Protein AF-A0A0S2FEM7-F1 (afdb_monomer_lite)

Secondary structure (DSSP, 8-state):
--------------------PPPPPPPP-SS-SS--EEEEETTEEEEESSHHHHHHHHHHHHHHHHHHHHHHSSPPPPEEEEEESSSPPPPHHHHHHHHHHT-S-EEEEE-HHHHHHHHHHHHHHHHHHH-TT--HHHHHHHHHHHHHHHH--HHHHHHHHHHHHHHHHH-GGGTT---SSSSSSSS-HHHHHHHHHTTS-HHHHHHHHHHHHHHHHT--TTSPPPPHHHHTTPPPHHHH-TTS-HHHH-TT-TT----S-GGG-HHHHHHHHHHHHHHHHHHHHHHHS-TTHHHHHHHHHHTT--HHHHHHHHGGGGT--SSHHHHHHHHHHHHHHHTSTT------

Foldseek 3Di:
DDDDDDDDDDDPDPPPPPDDDDFDDDDDDDPAPDDDDWDTDPQEIEGARDVVVNVLLVVLSVLLQVLCCFFQVDGFARAYEHEHLDLDDDDPSRVVRRVVVRHLAYHYHHHLVSLLVLQLVVQLVVCCVVPVPDDPVVSSVVSNVVSVVVSPCSQVSSLLVLLLRLCSVQVSVCRSPDDLPALRHPDQPLLSLLSSLSSGDPVVLVVLQVLLLCLLVCVLVLQHQDQPVDLSNDDQLLCPPPQDDVLSVDSSRPSDDDPDDCVVRSSSSNNSSSSSNSSLVSVLLVVQWDTNPSNQQSNCVSVVDDPLVSLLPPQVVGRAHSGSVRNSVSSVVVSVVCNPPPNPDDDD

Organism: Lysobacter antibioticus (NCBI:txid84531)

Sequence (348 aa):
MFRRLFLASLLLTASHSAASAAIPACPALSDVSTPPHCLATEHGWFYAGSESEAAAYAEYARIVSIEFARTFARPAPFGAVVAIDSNQLLPESTKAALKQQGAHWLLAWLDTEYMRKEVEKQVRKQFKQQNPGMAPAKLNALARDFAQRSADRSDLLRHEIGHSVLKAAYWPQEAFVTDDAHYGSSAPDWLDEAAAIAMEGPKDTESRRILFVQMAAGDLYHAPLKPLDQFLGMQHPRKSDAGLPAAMRSSKNNITVGIGNLDDNAALVRMIGYYAQVRGWVDFLSDSAKPGVLGSIAESLAGGNDFEQWLSQHAAEYGLATSLPALQSQWAAWVRKGQAPGKSAPES

Radius of gyration: 24.11 Å; chains: 1; bounding box: 46×67×97 Å

pLDDT: mean 84.06, std 16.54, range [33.03, 98.5]

Structure (mmCIF, N/CA/C/O backbone):
data_AF-A0A0S2FEM7-F1
#
_entry.id   AF-A0A0S2FEM7-F1
#
loop_
_atom_site.group_PDB
_atom_site.id
_atom_site.type_symbol
_atom_site.label_atom_id
_atom_site.label_alt_id
_atom_site.label_comp_id
_atom_site.label_asym_id
_atom_site.label_entity_id
_atom_site.label_seq_id
_atom_site.pdbx_PDB_ins_code
_atom_site.Cartn_x
_atom_site.Cartn_y
_atom_site.Cartn_z
_atom_site.occupancy
_atom_site.B_iso_or_equiv
_atom_site.auth_seq_id
_atom_site.auth_comp_id
_atom_site.auth_asym_id
_atom_site.auth_atom_id
_atom_site.pdbx_PDB_model_num
ATOM 1 N N . MET A 1 1 ? 1.266 -41.447 66.813 1.00 41.41 1 MET A N 1
ATOM 2 C CA . MET A 1 1 ? 1.986 -41.827 65.576 1.00 41.41 1 MET A CA 1
ATOM 3 C C . MET A 1 1 ? 1.095 -41.519 64.375 1.00 41.41 1 MET A C 1
ATOM 5 O O . MET A 1 1 ? 0.241 -42.327 64.049 1.00 41.41 1 MET A O 1
ATOM 9 N N . PHE A 1 2 ? 1.237 -40.341 63.759 1.00 36.44 2 PHE A N 1
ATOM 10 C CA . PHE A 1 2 ? 0.511 -39.969 62.534 1.00 36.44 2 PHE A CA 1
ATOM 11 C C . PHE A 1 2 ? 1.471 -40.053 61.342 1.00 36.44 2 PHE A C 1
ATOM 13 O O . PHE A 1 2 ? 2.482 -39.353 61.303 1.00 36.44 2 PHE A O 1
ATOM 20 N N . ARG A 1 3 ? 1.175 -40.950 60.398 1.00 48.50 3 ARG A N 1
ATOM 21 C CA . ARG A 1 3 ? 1.955 -41.191 59.176 1.00 48.50 3 ARG A CA 1
ATOM 22 C C . ARG A 1 3 ? 1.509 -40.183 58.109 1.00 48.50 3 ARG A C 1
ATOM 24 O O . ARG A 1 3 ? 0.363 -40.223 57.675 1.00 48.50 3 ARG A O 1
ATOM 31 N N . ARG A 1 4 ? 2.401 -39.269 57.715 1.00 50.62 4 ARG A N 1
ATOM 32 C CA . ARG A 1 4 ? 2.206 -38.353 56.579 1.00 50.62 4 ARG A CA 1
ATOM 33 C C . ARG A 1 4 ? 2.464 -39.116 55.275 1.00 50.62 4 ARG A C 1
ATOM 35 O O . ARG A 1 4 ? 3.561 -39.634 55.090 1.00 50.62 4 ARG A O 1
ATOM 42 N N . LEU A 1 5 ? 1.468 -39.179 54.393 1.00 52.16 5 LEU A N 1
ATOM 43 C CA . LEU A 1 5 ? 1.611 -39.621 53.003 1.00 52.16 5 LEU A CA 1
ATOM 44 C C . LEU A 1 5 ? 1.831 -38.381 52.127 1.00 52.16 5 LEU A C 1
ATOM 46 O O . LEU A 1 5 ? 0.953 -37.530 52.025 1.00 52.16 5 LEU A O 1
ATOM 50 N N . PHE A 1 6 ? 3.018 -38.278 51.530 1.00 46.56 6 PHE A N 1
ATOM 51 C CA . PHE A 1 6 ? 3.316 -37.337 50.453 1.00 46.56 6 PHE A CA 1
ATOM 52 C C . PHE A 1 6 ? 2.846 -37.957 49.130 1.00 46.56 6 PHE A C 1
ATOM 54 O O . PHE A 1 6 ? 3.377 -38.987 48.719 1.00 46.56 6 PHE A O 1
ATOM 61 N N . LEU A 1 7 ? 1.862 -37.341 48.468 1.00 52.22 7 LEU A N 1
ATOM 62 C CA . LEU A 1 7 ? 1.581 -37.589 47.052 1.00 52.22 7 LEU A CA 1
ATOM 63 C C . LEU A 1 7 ? 2.491 -36.675 46.223 1.00 52.22 7 LEU A C 1
ATOM 65 O O . LEU A 1 7 ? 2.377 -35.452 46.294 1.00 52.22 7 LEU A O 1
ATOM 69 N N . ALA A 1 8 ? 3.396 -37.271 45.451 1.00 47.62 8 ALA A N 1
ATOM 70 C CA . ALA A 1 8 ? 4.157 -36.580 44.421 1.00 47.62 8 ALA A CA 1
ATOM 71 C C . ALA A 1 8 ? 3.322 -36.548 43.132 1.00 47.62 8 ALA A C 1
ATOM 73 O O . ALA A 1 8 ? 3.087 -37.588 42.517 1.00 47.62 8 ALA A O 1
ATOM 74 N N . SER A 1 9 ? 2.858 -35.364 42.732 1.00 53.66 9 SER A N 1
ATOM 75 C CA . SER A 1 9 ? 2.219 -35.156 41.431 1.00 53.66 9 SER A CA 1
ATOM 76 C C . SER A 1 9 ? 3.286 -35.089 40.339 1.00 53.66 9 SER A C 1
ATOM 78 O O . SER A 1 9 ? 4.075 -34.146 40.293 1.00 53.66 9 SER A O 1
ATOM 80 N N . LEU A 1 10 ? 3.304 -36.090 39.456 1.00 54.69 10 LEU A N 1
ATOM 81 C CA . LEU A 1 10 ? 4.056 -36.059 38.203 1.00 54.69 10 LEU A CA 1
ATOM 82 C C . LEU A 1 10 ? 3.397 -35.042 37.253 1.00 54.69 10 LEU A C 1
ATOM 84 O O . LEU A 1 10 ? 2.291 -35.265 36.764 1.00 54.69 10 LEU A O 1
ATOM 88 N N . LEU A 1 11 ? 4.080 -33.932 36.982 1.00 52.59 11 LEU A N 1
ATOM 89 C CA . LEU A 1 11 ? 3.755 -33.027 35.880 1.00 52.59 11 LEU A CA 1
ATOM 90 C C . LEU A 1 11 ? 4.250 -33.660 34.571 1.00 52.59 11 LEU A C 1
ATOM 92 O O . LEU A 1 11 ? 5.440 -33.609 34.268 1.00 52.59 11 LEU A O 1
ATOM 96 N N . LEU A 1 12 ? 3.346 -34.269 33.796 1.00 50.75 12 LEU A N 1
ATOM 97 C CA . LEU A 1 12 ? 3.611 -34.599 32.393 1.00 50.75 12 LEU A CA 1
ATOM 98 C C . LEU A 1 12 ? 3.616 -33.300 31.574 1.00 50.75 12 LEU A C 1
ATOM 100 O O . LEU A 1 12 ? 2.565 -32.756 31.239 1.00 50.75 12 LEU A O 1
ATOM 104 N N . THR A 1 13 ? 4.800 -32.801 31.232 1.00 53.28 13 THR A N 1
ATOM 105 C CA . THR A 1 13 ? 4.967 -31.785 30.189 1.00 53.28 13 THR A CA 1
ATOM 106 C C . THR A 1 13 ? 4.776 -32.449 28.825 1.00 53.28 13 THR A C 1
ATOM 108 O O . THR A 1 13 ? 5.675 -33.132 28.335 1.00 53.28 13 THR A O 1
ATOM 111 N N . ALA A 1 14 ? 3.604 -32.280 28.209 1.00 49.56 14 ALA A N 1
ATOM 112 C CA . ALA A 1 14 ? 3.382 -32.685 26.824 1.00 49.56 14 ALA A CA 1
ATOM 113 C C . ALA A 1 14 ? 4.133 -31.723 25.893 1.00 49.56 14 ALA A C 1
ATOM 115 O O . ALA A 1 14 ? 3.640 -30.645 25.559 1.00 49.56 14 ALA A O 1
ATOM 116 N N . SER A 1 15 ? 5.341 -32.111 25.492 1.00 48.53 15 SER A N 1
ATOM 117 C CA . SER A 1 15 ? 6.099 -31.454 24.431 1.00 48.53 15 SER A CA 1
ATOM 118 C C . SER A 1 15 ? 5.340 -31.618 23.111 1.00 48.53 15 SER A C 1
ATOM 120 O O . SER A 1 15 ? 5.461 -32.638 22.439 1.00 48.53 15 SER A O 1
ATOM 122 N N . HIS A 1 16 ? 4.521 -30.633 22.746 1.00 46.34 16 HIS A N 1
ATOM 123 C CA . HIS A 1 16 ? 3.951 -30.552 21.406 1.00 46.34 16 HIS A CA 1
ATOM 124 C C . HIS A 1 16 ? 5.070 -30.138 20.451 1.00 46.34 16 HIS A C 1
ATOM 126 O O . HIS A 1 16 ? 5.368 -28.955 20.292 1.00 46.34 16 HIS A O 1
ATOM 132 N N . SER A 1 17 ? 5.725 -31.122 19.838 1.00 46.59 17 SER A N 1
ATOM 133 C CA . SER A 1 17 ? 6.545 -30.892 18.654 1.00 46.59 17 SER A CA 1
ATOM 134 C C . SER A 1 17 ? 5.624 -30.385 17.547 1.00 46.59 17 SER A C 1
ATOM 136 O O . SER A 1 17 ? 4.900 -31.165 16.932 1.00 46.59 17 SER A O 1
ATOM 138 N N . ALA A 1 18 ? 5.612 -29.070 17.324 1.00 50.47 18 ALA A N 1
ATOM 139 C CA . ALA A 1 18 ? 4.994 -28.483 16.147 1.00 50.47 18 ALA A CA 1
ATOM 140 C C . ALA A 1 18 ? 5.703 -29.064 14.917 1.00 50.47 18 ALA A C 1
ATOM 142 O O . ALA A 1 18 ? 6.869 -28.764 14.661 1.00 50.47 18 ALA A O 1
ATOM 143 N N . ALA A 1 19 ? 5.027 -29.960 14.199 1.00 49.31 19 ALA A N 1
ATOM 144 C CA . ALA A 1 19 ? 5.503 -30.439 12.915 1.00 49.31 19 ALA A CA 1
ATOM 145 C C . ALA A 1 19 ? 5.563 -29.231 11.972 1.00 49.31 19 ALA A C 1
ATOM 147 O O . ALA A 1 19 ? 4.529 -28.653 11.641 1.00 49.31 19 ALA A O 1
ATOM 148 N N . SER A 1 20 ? 6.775 -28.821 11.594 1.00 56.25 20 SER A N 1
ATOM 149 C CA . SER A 1 20 ? 6.973 -27.784 10.585 1.00 56.25 20 SER A CA 1
ATOM 150 C C . SER A 1 20 ? 6.360 -28.288 9.280 1.00 56.25 20 SER A C 1
ATOM 152 O O . SER A 1 20 ? 6.826 -29.289 8.728 1.00 56.25 20 SER A O 1
ATOM 154 N N . ALA A 1 21 ? 5.268 -27.667 8.833 1.00 67.50 21 ALA A N 1
ATOM 155 C CA . ALA A 1 21 ? 4.663 -27.995 7.552 1.00 67.50 21 ALA A CA 1
ATOM 156 C C . ALA A 1 21 ? 5.707 -27.759 6.452 1.00 67.50 21 ALA A C 1
ATOM 158 O O . ALA A 1 21 ? 6.355 -26.713 6.419 1.00 67.50 21 ALA A O 1
ATOM 159 N N . ALA A 1 22 ? 5.915 -28.749 5.584 1.00 80.12 22 ALA A N 1
ATOM 160 C CA . ALA A 1 22 ? 6.874 -28.623 4.496 1.00 80.12 22 ALA A CA 1
ATOM 161 C C . ALA A 1 22 ? 6.450 -27.484 3.555 1.00 80.12 22 ALA A C 1
ATOM 163 O O . ALA A 1 22 ? 5.285 -27.414 3.162 1.00 80.12 22 ALA A O 1
ATOM 164 N N . ILE A 1 23 ? 7.397 -26.614 3.191 1.00 84.81 23 ILE A N 1
ATOM 165 C CA . ILE A 1 23 ? 7.173 -25.548 2.208 1.00 84.81 23 ILE A CA 1
ATOM 166 C C . ILE A 1 23 ? 6.784 -26.205 0.871 1.00 84.81 23 ILE A C 1
ATOM 168 O O . ILE A 1 23 ? 7.543 -27.048 0.379 1.00 84.81 23 ILE A O 1
ATOM 172 N N . PRO A 1 24 ? 5.623 -25.866 0.278 1.00 86.69 24 PRO A N 1
ATOM 173 C CA . PRO A 1 24 ? 5.210 -26.436 -0.998 1.00 86.69 24 PRO A CA 1
ATOM 174 C C . PRO A 1 24 ? 6.207 -26.097 -2.107 1.00 86.69 24 PRO A C 1
ATOM 176 O O . PRO A 1 24 ? 6.602 -24.942 -2.257 1.00 86.69 24 PRO A O 1
ATOM 179 N N . ALA A 1 25 ? 6.575 -27.084 -2.925 1.00 91.38 25 ALA A N 1
ATOM 180 C CA . ALA A 1 25 ? 7.388 -26.837 -4.112 1.00 91.38 25 ALA A CA 1
ATOM 181 C C . ALA A 1 25 ? 6.677 -25.877 -5.082 1.00 91.38 25 ALA A C 1
ATOM 183 O O . ALA A 1 25 ? 5.448 -25.824 -5.118 1.00 91.38 25 ALA A O 1
ATOM 184 N N . CYS A 1 26 ? 7.453 -25.154 -5.889 1.00 92.69 26 CYS A N 1
ATOM 185 C CA . CYS A 1 26 ? 6.925 -24.255 -6.909 1.00 92.69 26 CYS A CA 1
ATOM 186 C C . CYS A 1 26 ? 6.029 -24.991 -7.920 1.00 92.69 26 CYS A C 1
ATOM 188 O O . CYS A 1 26 ? 6.509 -25.907 -8.597 1.00 92.69 26 CYS A O 1
ATOM 190 N N . PRO A 1 27 ? 4.762 -24.575 -8.086 1.00 91.88 27 PRO A N 1
ATOM 191 C CA . PRO A 1 27 ? 3.913 -25.063 -9.163 1.00 91.88 27 PRO A CA 1
ATOM 192 C C . PRO A 1 27 ? 4.521 -24.775 -10.541 1.00 91.88 27 PRO A C 1
ATOM 194 O O . PRO A 1 27 ? 5.049 -23.687 -10.784 1.00 91.88 27 PRO A O 1
ATOM 197 N N . ALA A 1 28 ? 4.416 -25.731 -11.463 1.00 88.62 28 ALA A N 1
ATOM 198 C CA . ALA A 1 28 ? 4.785 -25.507 -12.857 1.00 88.62 28 ALA A CA 1
ATOM 199 C C . ALA A 1 28 ? 3.751 -24.598 -13.542 1.00 88.62 28 ALA A C 1
ATOM 201 O O . ALA A 1 28 ? 2.549 -24.849 -13.447 1.00 88.62 28 ALA A O 1
ATOM 202 N N . LEU A 1 29 ? 4.220 -23.569 -14.253 1.00 87.62 29 LEU A N 1
ATOM 203 C CA . LEU A 1 29 ? 3.386 -22.636 -15.015 1.00 87.62 29 LEU A CA 1
ATOM 204 C C . LEU A 1 29 ? 3.667 -22.838 -16.511 1.00 87.62 29 LEU A C 1
ATOM 206 O O . LEU A 1 29 ? 4.751 -22.507 -16.981 1.00 87.62 29 LEU A O 1
ATOM 210 N N . SER A 1 30 ? 2.725 -23.423 -17.254 1.00 75.81 30 SER A N 1
ATOM 211 C CA . SER A 1 30 ? 2.928 -23.804 -18.664 1.00 75.81 30 SER A CA 1
ATOM 212 C C . SER A 1 30 ? 2.772 -22.655 -19.666 1.00 75.81 30 SER A C 1
ATOM 214 O O . SER A 1 30 ? 3.269 -22.764 -20.784 1.00 75.81 30 SER A O 1
ATOM 216 N N . ASP A 1 31 ? 2.100 -21.568 -19.274 1.00 76.56 31 ASP A N 1
ATOM 217 C CA . ASP A 1 31 ? 1.562 -20.569 -20.213 1.00 76.56 31 ASP A CA 1
ATOM 218 C C . ASP A 1 31 ? 2.179 -19.165 -20.048 1.00 76.56 31 ASP A C 1
ATOM 220 O O . ASP A 1 31 ? 1.652 -18.191 -20.584 1.00 76.56 31 ASP A O 1
ATOM 224 N N . VAL A 1 32 ? 3.278 -19.027 -19.299 1.00 70.62 32 VAL A N 1
ATOM 225 C CA . VAL A 1 32 ? 3.959 -17.735 -19.088 1.00 70.62 32 VAL A CA 1
ATOM 226 C C . VAL A 1 32 ? 5.252 -17.696 -19.912 1.00 70.62 32 VAL A C 1
ATOM 228 O O . VAL A 1 32 ? 6.070 -18.608 -19.820 1.00 70.62 32 VAL A O 1
ATOM 231 N N . SER A 1 33 ? 5.435 -16.657 -20.738 1.00 64.69 33 SER A N 1
ATOM 232 C CA . SER A 1 33 ? 6.550 -16.524 -21.699 1.00 64.69 33 SER A CA 1
ATOM 233 C C . SER A 1 33 ? 7.937 -16.344 -21.058 1.00 64.69 33 SER A C 1
ATOM 235 O O . SER A 1 33 ? 8.944 -16.639 -21.699 1.00 64.69 33 SER A O 1
ATOM 237 N N . THR A 1 34 ? 7.997 -15.937 -19.787 1.00 57.41 34 THR A N 1
ATO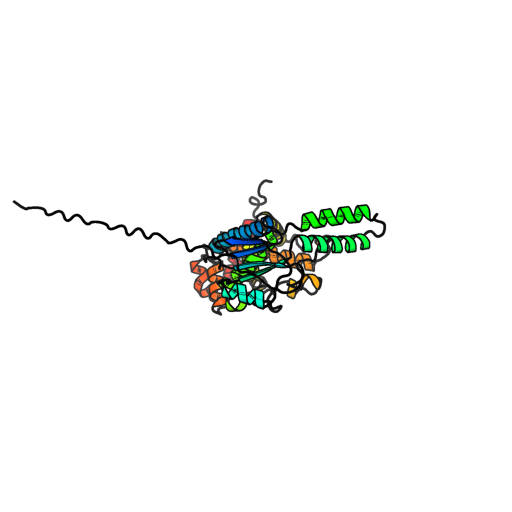M 238 C CA . THR A 1 34 ? 9.177 -15.933 -18.898 1.00 57.41 34 THR A CA 1
ATOM 239 C C . THR A 1 34 ? 8.659 -15.882 -17.443 1.00 57.41 34 THR A C 1
ATOM 241 O O . THR A 1 34 ? 7.582 -15.316 -17.270 1.00 57.41 34 THR A O 1
ATOM 244 N N . PRO A 1 35 ? 9.363 -16.354 -16.384 1.00 58.97 35 PRO A N 1
ATOM 245 C CA . PRO A 1 35 ? 10.702 -16.953 -16.358 1.00 58.97 35 PRO A CA 1
ATOM 246 C C . PRO A 1 35 ? 10.811 -18.279 -15.552 1.00 58.97 35 PRO A C 1
ATOM 248 O O . PRO A 1 35 ? 9.979 -18.580 -14.698 1.00 58.97 35 PRO A O 1
ATOM 251 N N . PRO A 1 36 ? 11.861 -19.087 -15.807 1.00 68.06 36 PRO A N 1
ATOM 252 C CA . PRO A 1 36 ? 11.995 -20.466 -15.316 1.00 68.06 36 PRO A CA 1
ATOM 253 C C . PRO A 1 36 ? 12.443 -20.584 -13.851 1.00 68.06 36 PRO A C 1
ATOM 255 O O . PRO A 1 36 ? 12.527 -21.698 -13.333 1.00 68.06 36 PRO A O 1
ATOM 258 N N . HIS A 1 37 ? 12.761 -19.467 -13.188 1.00 90.50 37 HIS A N 1
ATOM 259 C CA . HIS A 1 37 ? 13.231 -19.471 -11.807 1.00 90.50 37 HIS A CA 1
ATOM 260 C C . HIS A 1 37 ? 12.077 -19.178 -10.866 1.00 90.50 37 HIS A C 1
ATOM 262 O O . HIS A 1 37 ? 11.414 -18.145 -10.969 1.00 90.50 37 HIS A O 1
ATOM 268 N N . CYS A 1 38 ? 11.870 -20.092 -9.928 1.00 94.38 38 CYS A N 1
ATOM 269 C CA . CYS A 1 38 ? 10.917 -19.920 -8.857 1.00 94.38 38 CYS A CA 1
ATOM 270 C C . CYS A 1 38 ? 11.578 -20.224 -7.522 1.00 94.38 38 CYS A C 1
ATOM 272 O O . CYS A 1 38 ? 12.289 -21.221 -7.383 1.00 94.38 38 CYS A O 1
ATOM 274 N N . LEU A 1 39 ? 11.299 -19.370 -6.544 1.00 96.25 39 LEU A N 1
ATOM 275 C CA . LEU A 1 39 ? 11.615 -19.615 -5.149 1.00 96.25 39 LEU A CA 1
ATOM 276 C C . LEU A 1 39 ? 10.316 -19.819 -4.368 1.00 96.25 39 LEU A C 1
ATOM 278 O O . LEU A 1 39 ? 9.417 -18.981 -4.421 1.00 96.25 39 LEU A O 1
ATOM 282 N N . ALA A 1 40 ? 10.234 -20.930 -3.639 1.00 96.69 40 ALA A N 1
ATOM 283 C CA . ALA A 1 40 ? 9.167 -21.195 -2.684 1.00 96.69 40 ALA A CA 1
ATOM 284 C C . ALA A 1 40 ? 9.653 -20.890 -1.263 1.00 96.69 40 ALA A C 1
ATOM 286 O O . ALA A 1 40 ? 10.745 -21.316 -0.881 1.00 96.69 40 ALA A O 1
ATOM 287 N N . THR A 1 41 ? 8.837 -20.192 -0.479 1.00 97.12 41 THR A N 1
ATOM 288 C CA . THR A 1 41 ? 9.076 -19.928 0.950 1.00 97.12 41 THR A CA 1
ATOM 289 C C . THR A 1 41 ? 7.794 -20.165 1.745 1.00 97.12 41 THR A C 1
ATOM 291 O O . THR A 1 41 ? 6.750 -20.459 1.167 1.00 97.12 41 THR A O 1
ATOM 294 N N . GLU A 1 42 ? 7.821 -20.000 3.066 1.00 95.56 42 GLU A N 1
ATOM 295 C CA . GLU A 1 42 ? 6.607 -20.000 3.892 1.00 95.56 42 GLU A CA 1
ATOM 296 C C . GLU A 1 42 ? 5.616 -18.864 3.562 1.00 95.56 42 GLU A C 1
ATOM 298 O O . GLU A 1 42 ? 4.483 -18.886 4.040 1.00 95.56 42 GLU A O 1
ATOM 303 N N . HIS A 1 43 ? 6.015 -17.881 2.746 1.00 96.62 43 HIS A N 1
ATOM 304 C CA . HIS A 1 43 ? 5.194 -16.723 2.381 1.00 96.62 43 HIS A CA 1
ATOM 305 C C . HIS A 1 43 ? 4.567 -16.823 0.987 1.00 96.62 43 HIS A C 1
ATOM 307 O O . HIS A 1 43 ? 3.641 -16.066 0.681 1.00 96.62 43 HIS A O 1
ATOM 313 N N . GLY A 1 44 ? 5.053 -17.722 0.131 1.00 97.06 44 GLY A N 1
ATOM 314 C CA . GLY A 1 44 ? 4.539 -17.810 -1.226 1.00 97.06 44 GLY A CA 1
ATOM 315 C C . GLY A 1 44 ? 5.459 -18.456 -2.249 1.00 97.06 44 GLY A C 1
ATOM 316 O O . GLY A 1 44 ? 6.485 -19.057 -1.922 1.00 97.06 44 GLY A O 1
ATOM 317 N N . TRP A 1 45 ? 5.084 -18.256 -3.512 1.00 97.19 45 TRP A N 1
ATOM 318 C CA . TRP A 1 45 ? 5.895 -18.578 -4.686 1.00 97.19 45 TRP A CA 1
ATOM 319 C C . TRP A 1 45 ? 6.270 -17.320 -5.462 1.00 97.19 45 TRP A C 1
ATOM 321 O O . TRP A 1 45 ? 5.418 -16.489 -5.781 1.00 97.19 45 TRP A O 1
ATOM 331 N N . PHE A 1 46 ? 7.547 -17.197 -5.803 1.00 95.62 46 PHE A N 1
ATOM 332 C CA . PHE A 1 46 ? 8.097 -15.993 -6.413 1.00 95.62 46 PHE A CA 1
ATOM 333 C C . PHE A 1 46 ? 8.808 -16.361 -7.710 1.00 95.62 46 PHE A C 1
ATOM 335 O O . PHE A 1 46 ? 9.859 -17.000 -7.677 1.00 95.62 46 PHE A O 1
ATOM 342 N N . TYR A 1 47 ? 8.210 -15.981 -8.840 1.00 93.44 47 TYR A N 1
ATOM 343 C CA . TYR A 1 47 ? 8.695 -16.283 -10.186 1.00 93.44 47 TYR A CA 1
ATOM 344 C C . TYR A 1 47 ? 9.317 -15.032 -10.801 1.00 93.44 47 TYR A C 1
ATOM 346 O O . TYR A 1 47 ? 8.656 -13.993 -10.865 1.00 93.44 47 TYR A O 1
ATOM 354 N N . ALA A 1 48 ? 10.571 -15.120 -11.246 1.00 91.44 48 ALA A N 1
ATOM 355 C CA . ALA A 1 48 ? 11.331 -13.959 -11.716 1.00 91.44 48 ALA A CA 1
ATOM 356 C C . ALA A 1 48 ? 12.430 -14.317 -12.721 1.00 91.44 48 ALA A C 1
ATOM 358 O O . ALA A 1 48 ? 12.792 -15.487 -12.851 1.00 91.44 48 ALA A O 1
ATOM 359 N N . GLY A 1 49 ? 12.906 -13.313 -13.477 1.00 87.56 49 GLY A N 1
ATOM 360 C CA . GLY A 1 49 ? 13.790 -13.466 -14.641 1.00 87.56 49 GLY A CA 1
ATOM 361 C C . GLY A 1 49 ? 15.094 -14.194 -14.326 1.00 87.56 49 GLY A C 1
ATOM 362 O O . GLY A 1 49 ? 15.726 -14.787 -15.197 1.00 87.56 49 GLY A O 1
ATOM 363 N N . SER A 1 50 ? 15.473 -14.168 -13.049 1.00 89.38 50 SER A N 1
ATOM 364 C CA . SER A 1 50 ? 16.673 -14.767 -12.482 1.00 89.38 50 SER A CA 1
ATOM 365 C C . SER A 1 50 ? 16.420 -15.253 -11.052 1.00 89.38 50 SER A C 1
ATOM 367 O O . SER A 1 50 ? 15.511 -14.775 -10.371 1.00 89.38 50 SER A O 1
ATOM 369 N N . GLU A 1 51 ? 17.278 -16.146 -10.552 1.00 92.50 51 GLU A N 1
ATOM 370 C CA . GLU A 1 51 ? 17.237 -16.602 -9.152 1.00 92.50 51 GLU A CA 1
ATOM 371 C C . GLU A 1 51 ? 17.394 -15.450 -8.153 1.00 92.50 51 GLU A C 1
ATOM 373 O O . GLU A 1 51 ? 16.685 -15.400 -7.151 1.00 92.50 51 GLU A O 1
ATOM 378 N N . SER A 1 52 ? 18.285 -14.492 -8.437 1.00 91.88 52 SER A N 1
ATOM 379 C CA . SER A 1 52 ? 18.501 -13.325 -7.574 1.00 91.88 52 SER A CA 1
ATOM 380 C C . SER A 1 52 ? 17.262 -12.443 -7.463 1.00 91.88 52 SER A C 1
ATOM 382 O O . SER A 1 52 ? 16.993 -11.887 -6.402 1.00 91.88 52 SER A O 1
ATOM 384 N N . GLU A 1 53 ? 16.498 -12.315 -8.546 1.00 90.50 53 GLU A N 1
ATOM 385 C CA . GLU A 1 53 ? 15.275 -11.521 -8.545 1.00 90.50 53 GLU A CA 1
ATOM 386 C C . GLU A 1 53 ? 14.135 -12.258 -7.828 1.00 90.50 53 GLU A C 1
ATOM 388 O O . GLU A 1 53 ? 13.426 -11.650 -7.030 1.00 90.50 53 GLU A O 1
ATOM 393 N N . ALA A 1 54 ? 14.021 -13.579 -8.009 1.00 93.56 54 ALA A N 1
ATOM 394 C CA . ALA A 1 54 ? 13.051 -14.395 -7.275 1.00 93.56 54 ALA A CA 1
ATOM 395 C C . ALA A 1 54 ? 13.330 -14.352 -5.764 1.00 93.56 54 ALA A C 1
ATOM 397 O O . ALA A 1 54 ? 12.408 -14.208 -4.960 1.00 93.56 54 ALA A O 1
ATOM 398 N N . ALA A 1 55 ? 14.611 -14.399 -5.378 1.00 95.62 55 ALA A N 1
ATOM 399 C CA . ALA A 1 55 ? 15.049 -14.215 -3.999 1.00 95.62 55 ALA A CA 1
ATOM 400 C C . ALA A 1 55 ? 14.717 -12.817 -3.457 1.00 95.62 55 ALA A C 1
ATOM 402 O O . ALA A 1 55 ? 14.266 -12.699 -2.319 1.00 95.62 55 ALA A O 1
ATOM 403 N N . ALA A 1 56 ? 14.878 -11.765 -4.265 1.00 93.25 56 ALA A N 1
ATOM 404 C CA . ALA A 1 56 ? 14.496 -10.412 -3.870 1.00 93.25 56 ALA A CA 1
ATOM 405 C C . ALA A 1 56 ? 12.979 -10.292 -3.642 1.00 93.25 56 ALA A C 1
ATOM 407 O O . ALA A 1 56 ? 12.558 -9.767 -2.613 1.00 93.25 56 ALA A O 1
ATOM 408 N N . TYR A 1 57 ? 12.149 -10.829 -4.544 1.00 94.56 57 TYR A N 1
ATOM 409 C CA . TYR A 1 57 ? 10.688 -10.825 -4.385 1.00 94.56 57 TYR A CA 1
ATOM 410 C C . TYR A 1 57 ? 10.252 -11.573 -3.120 1.00 94.56 57 TYR A C 1
ATOM 412 O O . TYR A 1 57 ? 9.409 -11.075 -2.371 1.00 94.56 57 TYR A O 1
ATOM 420 N N . ALA A 1 58 ? 10.859 -12.733 -2.855 1.00 96.75 58 ALA A N 1
ATOM 421 C CA . ALA A 1 58 ? 10.609 -13.505 -1.644 1.00 96.75 58 ALA A CA 1
ATOM 422 C C . ALA A 1 58 ? 10.980 -12.729 -0.372 1.00 96.75 58 ALA A C 1
ATOM 424 O O . ALA A 1 58 ? 10.216 -12.728 0.593 1.00 96.75 58 ALA A O 1
ATOM 425 N N . GLU A 1 59 ? 12.120 -12.034 -0.375 1.00 96.94 59 GLU A N 1
ATOM 426 C CA . GLU A 1 59 ? 12.549 -11.207 0.754 1.00 96.94 59 GLU A CA 1
ATOM 427 C C . GLU A 1 59 ? 11.596 -10.030 0.993 1.00 96.94 59 GLU A C 1
ATOM 429 O O . GLU A 1 59 ? 11.218 -9.756 2.133 1.00 96.94 59 GLU A O 1
ATOM 434 N N . TYR A 1 60 ? 11.125 -9.370 -0.068 1.00 96.06 60 TYR A N 1
ATOM 435 C CA . TYR A 1 60 ? 10.119 -8.319 0.067 1.00 96.06 60 TYR A CA 1
ATOM 436 C C . TYR A 1 60 ? 8.812 -8.857 0.644 1.00 96.06 60 TYR A C 1
ATOM 438 O O . TYR A 1 60 ? 8.281 -8.262 1.578 1.00 96.06 60 TYR A O 1
ATOM 446 N N . ALA A 1 61 ? 8.326 -10.008 0.177 1.00 97.31 61 ALA A N 1
ATOM 447 C CA . ALA A 1 61 ? 7.127 -10.633 0.731 1.00 97.31 61 ALA A CA 1
ATOM 448 C C . ALA A 1 61 ? 7.298 -11.071 2.195 1.00 97.31 61 ALA A C 1
ATOM 450 O O . ALA A 1 61 ? 6.351 -10.963 2.977 1.00 97.31 61 ALA A O 1
ATOM 451 N N . ARG A 1 62 ? 8.499 -11.508 2.597 1.00 98.00 62 ARG A N 1
ATOM 452 C CA . ARG A 1 62 ? 8.838 -11.794 4.000 1.00 98.00 62 ARG A CA 1
ATOM 453 C C . ARG A 1 62 ? 8.737 -10.535 4.861 1.00 98.00 62 ARG A C 1
ATOM 455 O O . ARG A 1 62 ? 8.104 -10.562 5.916 1.00 98.00 62 ARG A O 1
ATOM 462 N N . ILE A 1 63 ? 9.315 -9.421 4.403 1.00 97.50 63 ILE A N 1
ATOM 463 C CA . ILE A 1 63 ? 9.231 -8.126 5.096 1.00 97.50 63 ILE A CA 1
ATOM 464 C C . ILE A 1 63 ? 7.771 -7.670 5.199 1.00 97.50 63 ILE A C 1
ATOM 466 O O . ILE A 1 63 ? 7.316 -7.356 6.298 1.00 97.50 63 ILE A O 1
ATOM 470 N N . VAL A 1 64 ? 7.017 -7.703 4.093 1.00 97.94 64 VAL A N 1
ATOM 471 C CA . VAL A 1 64 ? 5.582 -7.375 4.098 1.00 97.94 64 VAL A CA 1
ATOM 472 C C . VAL A 1 64 ? 4.819 -8.267 5.072 1.00 97.94 64 VAL A C 1
ATOM 474 O O . VAL A 1 64 ? 4.001 -7.768 5.833 1.00 97.94 64 VAL A O 1
ATOM 477 N N . SER A 1 65 ? 5.111 -9.567 5.122 1.00 98.19 65 SER A N 1
ATOM 478 C CA . SER A 1 65 ? 4.419 -10.490 6.027 1.00 98.19 65 SER A CA 1
ATOM 479 C C . SER A 1 65 ? 4.617 -10.131 7.502 1.00 98.19 65 SER A C 1
ATOM 481 O O . SER A 1 65 ? 3.664 -10.187 8.282 1.00 98.19 65 SER A O 1
ATOM 483 N N . ILE A 1 66 ? 5.834 -9.732 7.884 1.00 97.94 66 ILE A N 1
ATOM 484 C CA . ILE A 1 66 ? 6.155 -9.297 9.251 1.00 97.94 66 ILE A CA 1
ATOM 485 C C . ILE A 1 66 ? 5.450 -7.979 9.576 1.00 97.94 66 ILE A C 1
ATOM 487 O O . ILE A 1 66 ? 4.790 -7.863 10.612 1.00 97.94 66 ILE A O 1
ATOM 491 N N . GLU A 1 67 ? 5.568 -6.989 8.691 1.00 97.31 67 GLU A N 1
ATOM 492 C CA . GLU A 1 67 ? 4.995 -5.662 8.911 1.00 97.31 67 GLU A CA 1
ATOM 493 C C . GLU A 1 67 ? 3.464 -5.682 8.901 1.00 97.31 67 GLU A C 1
ATOM 495 O O . GLU A 1 67 ? 2.830 -5.035 9.740 1.00 97.31 67 GLU A O 1
ATOM 500 N N . PHE A 1 68 ? 2.853 -6.481 8.025 1.00 98.19 68 PHE A N 1
ATOM 501 C CA . PHE A 1 68 ? 1.411 -6.691 7.985 1.00 98.19 68 PHE A CA 1
ATOM 502 C C . PHE A 1 68 ? 0.914 -7.334 9.280 1.00 98.19 68 PHE A C 1
ATOM 504 O O . PHE A 1 68 ? -0.013 -6.813 9.900 1.00 98.19 68 PHE A O 1
ATOM 511 N N . ALA A 1 69 ? 1.581 -8.393 9.756 1.00 98.19 69 ALA A N 1
ATOM 512 C CA . ALA A 1 69 ? 1.235 -9.028 11.026 1.00 98.19 69 ALA A CA 1
ATOM 513 C C . ALA A 1 69 ? 1.316 -8.056 12.206 1.00 98.19 69 ALA A C 1
ATOM 515 O O . ALA A 1 69 ? 0.432 -8.046 13.063 1.00 98.19 69 ALA A O 1
ATOM 516 N N . ARG A 1 70 ? 2.333 -7.190 12.222 1.00 96.69 70 ARG A N 1
ATOM 517 C CA . ARG A 1 70 ? 2.490 -6.148 13.240 1.00 96.69 70 ARG A CA 1
ATOM 518 C C . ARG A 1 70 ? 1.394 -5.080 13.162 1.00 96.69 70 ARG A C 1
ATOM 520 O O . ARG A 1 70 ? 0.860 -4.679 14.193 1.00 96.69 70 ARG A O 1
ATOM 527 N N . THR A 1 71 ? 1.064 -4.625 11.957 1.00 96.69 71 THR A N 1
ATOM 528 C CA . THR A 1 71 ? 0.170 -3.478 11.718 1.00 96.69 71 THR A CA 1
ATOM 529 C C . THR A 1 71 ? -1.305 -3.855 11.859 1.00 96.69 71 THR A C 1
ATOM 531 O O . THR A 1 71 ? -2.084 -3.137 12.489 1.00 96.69 71 THR A O 1
ATOM 534 N N . PHE A 1 72 ? -1.684 -5.013 11.319 1.00 98.00 72 PHE A N 1
ATOM 535 C CA . PHE A 1 72 ? -3.063 -5.497 11.267 1.00 98.00 72 PHE A CA 1
ATOM 536 C C . PHE A 1 72 ? -3.385 -6.536 12.349 1.00 98.00 72 PHE A C 1
ATOM 538 O O . PHE A 1 72 ? -4.530 -6.966 12.446 1.00 98.00 72 PHE A O 1
ATOM 545 N N . ALA A 1 73 ? -2.408 -6.948 13.171 1.00 97.31 73 ALA A N 1
ATOM 546 C CA . ALA A 1 73 ? -2.569 -8.019 14.164 1.00 97.31 73 ALA A CA 1
ATOM 547 C C . ALA A 1 73 ? -3.138 -9.327 13.563 1.00 97.31 73 ALA A C 1
ATOM 549 O O . ALA A 1 73 ? -3.831 -10.092 14.233 1.00 97.31 73 ALA A O 1
ATOM 550 N N . ARG A 1 74 ? -2.836 -9.586 12.284 1.00 97.00 74 ARG A N 1
ATOM 551 C CA . ARG A 1 74 ? -3.285 -10.747 11.505 1.00 97.00 74 ARG A CA 1
ATOM 552 C C . ARG A 1 74 ? -2.139 -11.227 10.609 1.00 97.00 74 ARG A C 1
ATOM 554 O O . ARG A 1 74 ? -1.520 -10.389 9.962 1.00 97.00 74 ARG A O 1
ATOM 561 N N . PRO A 1 75 ? -1.839 -12.536 10.531 1.00 97.44 75 PRO A N 1
ATOM 562 C CA . PRO A 1 75 ? -0.801 -13.029 9.628 1.00 97.44 75 PRO A CA 1
ATOM 563 C C . PRO A 1 75 ? -1.138 -12.716 8.164 1.00 97.44 75 PRO A C 1
ATOM 565 O O . PRO A 1 75 ? -2.298 -12.805 7.758 1.00 97.44 75 PRO A O 1
ATOM 568 N N . ALA A 1 76 ? -0.121 -12.381 7.370 1.00 97.56 76 ALA A N 1
ATOM 569 C CA . ALA A 1 76 ? -0.284 -12.234 5.928 1.00 97.56 76 ALA A CA 1
ATOM 570 C C . ALA A 1 76 ? -0.619 -13.597 5.287 1.00 97.56 76 ALA A C 1
ATOM 572 O O . ALA A 1 76 ? 0.047 -14.589 5.602 1.00 97.56 76 ALA A O 1
ATOM 573 N N . PRO A 1 77 ? -1.625 -13.682 4.395 1.00 96.81 77 PRO A N 1
ATOM 574 C CA . PRO A 1 77 ? -1.918 -14.916 3.676 1.00 96.81 77 PRO A CA 1
ATOM 575 C C . PRO A 1 77 ? -0.781 -15.318 2.725 1.00 96.81 77 PRO A C 1
ATOM 577 O O . PRO A 1 77 ? -0.105 -14.461 2.154 1.00 96.81 77 PRO A O 1
ATOM 580 N N . PHE A 1 78 ? -0.616 -16.624 2.509 1.00 96.88 78 PHE A N 1
ATOM 581 C CA . PHE A 1 78 ? 0.305 -17.183 1.514 1.00 96.88 78 PHE A CA 1
ATOM 582 C C . PHE A 1 78 ? -0.107 -16.747 0.100 1.00 96.88 78 PHE A C 1
ATOM 584 O O . PHE A 1 78 ? -1.291 -16.810 -0.231 1.00 96.88 78 PHE A O 1
ATOM 591 N N . GLY A 1 79 ? 0.825 -16.334 -0.760 1.00 96.50 79 GLY A N 1
ATOM 592 C CA . GLY A 1 79 ? 0.471 -15.900 -2.118 1.00 96.50 79 GLY A CA 1
ATOM 593 C C . GLY A 1 79 ? 1.568 -16.082 -3.151 1.00 96.50 79 GLY A C 1
ATOM 594 O O . GLY A 1 79 ? 2.392 -16.985 -3.035 1.00 96.50 79 GLY A O 1
ATOM 595 N N . ALA A 1 80 ? 1.544 -15.271 -4.207 1.00 95.25 80 ALA A N 1
ATOM 596 C CA . ALA A 1 80 ? 2.523 -15.381 -5.277 1.00 95.25 80 ALA A CA 1
ATOM 597 C C . ALA A 1 80 ? 2.806 -14.056 -5.986 1.00 95.25 80 ALA A C 1
ATOM 599 O O . ALA A 1 80 ? 1.898 -13.261 -6.230 1.00 95.25 80 ALA A O 1
ATOM 600 N N . VAL A 1 81 ? 4.062 -13.873 -6.395 1.00 93.44 81 VAL A N 1
ATOM 601 C CA . VAL A 1 81 ? 4.478 -12.834 -7.347 1.00 93.44 81 VAL A CA 1
ATOM 602 C C . VAL A 1 81 ? 4.964 -13.524 -8.613 1.00 93.44 81 VAL A C 1
ATOM 604 O O . VAL A 1 81 ? 5.803 -14.423 -8.543 1.00 93.44 81 VAL A O 1
ATOM 607 N N . VAL A 1 82 ? 4.450 -13.108 -9.768 1.00 91.50 82 VAL A N 1
ATOM 608 C CA . VAL A 1 82 ? 4.848 -13.652 -11.070 1.00 91.50 82 VAL A CA 1
ATOM 609 C C . VAL A 1 82 ? 5.334 -12.523 -11.963 1.00 91.50 82 VAL A C 1
ATOM 611 O O . VAL A 1 82 ? 4.549 -11.643 -12.320 1.00 91.50 82 VAL A O 1
ATOM 614 N N . ALA A 1 83 ? 6.619 -12.558 -12.322 1.00 88.56 83 ALA A N 1
ATOM 615 C CA . ALA A 1 83 ? 7.187 -11.644 -13.299 1.00 88.56 83 ALA A CA 1
ATOM 616 C C . ALA A 1 83 ? 6.524 -11.829 -14.676 1.00 88.56 83 ALA A C 1
ATOM 618 O O . ALA A 1 83 ? 6.362 -12.953 -15.148 1.00 88.56 83 ALA A O 1
ATOM 619 N N . ILE A 1 84 ? 6.157 -10.723 -15.319 1.00 84.00 84 ILE A N 1
ATOM 620 C CA . ILE A 1 84 ? 5.579 -10.662 -16.661 1.00 84.00 84 ILE A CA 1
ATOM 621 C C . ILE A 1 84 ? 6.410 -9.728 -17.543 1.00 84.00 84 ILE A C 1
ATOM 623 O O . ILE A 1 84 ? 6.857 -8.661 -17.124 1.00 84.00 84 ILE A O 1
ATOM 627 N N . ASP A 1 85 ? 6.606 -10.124 -18.794 1.00 77.56 85 ASP A N 1
ATOM 628 C CA . ASP A 1 85 ? 7.430 -9.433 -19.796 1.00 77.56 85 ASP A CA 1
ATOM 629 C C . ASP A 1 85 ? 6.619 -8.476 -20.690 1.00 77.56 85 ASP A C 1
ATOM 631 O O . ASP A 1 85 ? 7.068 -8.052 -21.755 1.00 77.56 85 ASP A O 1
ATOM 635 N N . SER A 1 86 ? 5.388 -8.165 -20.292 1.00 71.31 86 SER A N 1
ATOM 636 C CA . SER A 1 86 ? 4.470 -7.324 -21.048 1.00 71.31 86 SER A CA 1
ATOM 637 C C . SER A 1 86 ? 3.428 -6.701 -20.122 1.00 71.31 86 SER A C 1
ATOM 639 O O . SER A 1 86 ? 3.288 -7.099 -18.972 1.00 71.31 86 SER A O 1
ATOM 641 N N . ASN A 1 87 ? 2.640 -5.749 -20.629 1.00 64.94 87 ASN A N 1
ATOM 642 C CA . ASN A 1 87 ? 1.469 -5.233 -19.900 1.00 64.94 87 ASN A CA 1
ATOM 643 C C . ASN A 1 87 ? 0.243 -6.155 -20.055 1.00 64.94 87 ASN A C 1
ATOM 645 O O . ASN A 1 87 ? -0.893 -5.708 -19.884 1.00 64.94 87 ASN A O 1
ATOM 649 N N . GLN A 1 88 ? 0.443 -7.412 -20.462 1.00 68.25 88 GLN A N 1
ATOM 650 C CA . GLN A 1 88 ? -0.639 -8.384 -20.543 1.00 68.25 88 GLN A CA 1
ATOM 651 C C . GLN A 1 88 ? -0.965 -8.926 -19.153 1.00 68.25 88 GLN A C 1
ATOM 653 O O . GLN A 1 88 ? -0.106 -9.039 -18.283 1.00 68.25 88 GLN A O 1
ATOM 658 N N . LEU A 1 89 ? -2.235 -9.260 -18.943 1.00 75.12 89 LEU A N 1
ATOM 659 C CA . LEU A 1 89 ? -2.662 -9.928 -17.721 1.00 75.12 89 LEU A CA 1
ATOM 660 C C . LEU A 1 89 ? -2.101 -11.353 -17.688 1.00 75.12 89 LEU A C 1
ATOM 662 O O . LEU A 1 89 ? -1.951 -11.987 -18.734 1.00 75.12 89 LEU A O 1
ATOM 666 N N . LEU A 1 90 ? -1.862 -11.877 -16.483 1.00 80.50 90 LEU A N 1
ATOM 667 C CA . LEU A 1 90 ? -1.542 -13.294 -16.316 1.00 80.50 90 LEU A CA 1
ATOM 668 C C . LEU A 1 90 ? -2.653 -14.166 -16.928 1.00 80.50 90 LEU A C 1
ATOM 670 O O . LEU A 1 90 ? -3.833 -13.865 -16.702 1.00 80.50 90 LEU A O 1
ATOM 674 N N . PRO A 1 91 ? -2.306 -15.253 -17.640 1.00 85.38 91 PRO A N 1
ATOM 675 C CA . PRO A 1 91 ? -3.288 -16.202 -18.151 1.00 85.38 91 PRO A CA 1
ATOM 676 C C . PRO A 1 91 ? -4.188 -16.752 -17.038 1.00 85.38 91 PRO A C 1
ATOM 678 O O . PRO A 1 91 ? -3.720 -17.038 -15.934 1.00 85.38 91 PRO A O 1
ATOM 681 N N . GLU A 1 92 ? -5.475 -16.958 -17.329 1.00 86.25 92 GLU A N 1
ATOM 682 C CA . GLU A 1 92 ? -6.425 -17.526 -16.357 1.00 86.25 92 GLU A CA 1
ATOM 683 C C . GLU A 1 92 ? -6.018 -18.932 -15.889 1.00 86.25 92 GLU A C 1
ATOM 685 O O . GLU A 1 92 ? -6.239 -19.283 -14.732 1.00 86.25 92 GLU A O 1
ATOM 690 N N . SER A 1 93 ? -5.352 -19.715 -16.744 1.00 88.19 93 SER A N 1
ATOM 691 C CA . SER A 1 93 ? -4.759 -21.011 -16.391 1.00 88.19 93 SER A CA 1
ATOM 692 C C . SER A 1 93 ? -3.699 -20.881 -15.292 1.00 88.19 93 SER A C 1
ATOM 694 O O . SER A 1 93 ? -3.748 -21.618 -14.309 1.00 88.19 93 SER A O 1
ATOM 696 N N . THR A 1 94 ? -2.796 -19.902 -15.400 1.00 88.81 94 THR A N 1
ATOM 697 C CA . THR A 1 94 ? -1.791 -19.583 -14.373 1.00 88.81 94 THR A CA 1
ATOM 698 C C . THR A 1 94 ? -2.447 -19.161 -13.061 1.00 88.81 94 THR A C 1
ATOM 700 O O . THR A 1 94 ? -2.088 -19.672 -11.997 1.00 88.81 94 THR A O 1
ATOM 703 N N . LYS A 1 95 ? -3.446 -18.268 -13.119 1.00 89.19 95 LYS A N 1
ATOM 704 C CA . LYS A 1 95 ? -4.190 -17.836 -11.924 1.00 89.19 95 LYS A CA 1
ATOM 705 C C . LYS A 1 95 ? -4.873 -19.022 -11.238 1.00 89.19 95 LYS A C 1
ATOM 707 O O . LYS A 1 95 ? -4.755 -19.180 -10.023 1.00 89.19 95 LYS A O 1
ATOM 712 N N . ALA A 1 96 ? -5.555 -19.866 -12.013 1.00 89.56 96 ALA A N 1
ATOM 713 C CA . ALA A 1 96 ? -6.247 -21.050 -11.518 1.00 89.56 96 ALA A CA 1
ATOM 714 C C . ALA A 1 96 ? -5.277 -22.068 -10.904 1.00 89.56 96 ALA A C 1
ATOM 716 O O . ALA A 1 96 ? -5.556 -22.581 -9.822 1.00 89.56 96 ALA A O 1
ATOM 717 N N . ALA A 1 97 ? -4.128 -22.313 -11.543 1.00 90.88 97 ALA A N 1
ATOM 718 C CA . ALA A 1 97 ? -3.108 -23.230 -11.046 1.00 90.88 97 ALA A CA 1
ATOM 719 C C . ALA A 1 97 ? -2.557 -22.782 -9.685 1.00 90.88 97 ALA A C 1
ATOM 721 O O . ALA A 1 97 ? -2.568 -23.561 -8.735 1.00 90.88 97 ALA A O 1
ATOM 722 N N . LEU A 1 98 ? -2.143 -21.518 -9.551 1.00 92.50 98 LEU A N 1
ATOM 723 C CA . LEU A 1 98 ? -1.612 -20.991 -8.288 1.00 92.50 98 LEU A CA 1
ATOM 724 C C . LEU A 1 98 ? -2.678 -20.983 -7.185 1.00 92.50 98 LEU A C 1
ATOM 726 O O . LEU A 1 98 ? -2.402 -21.389 -6.055 1.00 92.50 98 LEU A O 1
ATOM 730 N N . LYS A 1 99 ? -3.918 -20.602 -7.514 1.00 92.69 99 LYS A N 1
ATOM 731 C CA . LYS A 1 99 ? -5.044 -20.658 -6.573 1.00 92.69 99 LYS A CA 1
ATOM 732 C C . LYS A 1 99 ? -5.320 -22.084 -6.093 1.00 92.69 99 LYS A C 1
ATOM 734 O O . LYS A 1 99 ? -5.479 -22.303 -4.897 1.00 92.69 99 LYS A O 1
ATOM 739 N N . GLN A 1 100 ? -5.354 -23.060 -7.003 1.00 92.81 100 GLN A N 1
ATOM 740 C CA . GLN A 1 100 ? -5.588 -24.469 -6.671 1.00 92.81 100 GLN A CA 1
ATOM 741 C C . GLN A 1 100 ? -4.490 -25.042 -5.764 1.00 92.81 100 GLN A C 1
ATOM 743 O O . GLN A 1 100 ? -4.771 -25.913 -4.945 1.00 92.81 100 GLN A O 1
ATOM 748 N N . GLN A 1 101 ? -3.258 -24.552 -5.899 1.00 93.06 101 GLN A N 1
ATOM 749 C CA . GLN A 1 101 ? -2.124 -24.990 -5.086 1.00 93.06 101 GLN A CA 1
ATOM 750 C C . GLN A 1 101 ? -2.093 -24.336 -3.695 1.00 93.06 101 GLN A C 1
ATOM 752 O O . GLN A 1 101 ? -1.339 -24.788 -2.837 1.00 93.06 101 GLN A O 1
ATOM 757 N N . GLY A 1 102 ? -2.911 -23.306 -3.449 1.00 93.88 102 GLY A N 1
ATOM 758 C CA . GLY A 1 102 ? -3.044 -22.669 -2.135 1.00 93.88 102 GLY A CA 1
ATOM 759 C C . GLY A 1 102 ? -2.613 -21.204 -2.066 1.00 93.88 102 GLY A C 1
ATOM 760 O O . GLY A 1 102 ? -2.550 -20.657 -0.969 1.00 93.88 102 GLY A O 1
ATOM 761 N N . ALA A 1 103 ? -2.340 -20.535 -3.193 1.00 95.19 103 ALA A N 1
ATOM 762 C CA . ALA A 1 103 ? -2.184 -19.082 -3.168 1.00 95.19 103 ALA A CA 1
ATOM 763 C C . ALA A 1 103 ? -3.512 -18.409 -2.785 1.00 95.19 103 ALA A C 1
ATOM 765 O O . ALA A 1 103 ? -4.565 -18.701 -3.356 1.00 95.19 103 ALA A O 1
ATOM 766 N N . HIS A 1 104 ? -3.445 -17.465 -1.849 1.00 95.38 104 HIS A N 1
ATOM 767 C CA . HIS A 1 104 ? -4.559 -16.617 -1.430 1.00 95.38 104 HIS A CA 1
ATOM 768 C C . HIS A 1 104 ? -4.522 -15.229 -2.064 1.00 95.38 104 HIS A C 1
ATOM 770 O O . HIS A 1 104 ? -5.537 -14.549 -2.037 1.00 95.38 104 HIS A O 1
ATOM 776 N N . TRP A 1 105 ? -3.399 -14.816 -2.647 1.00 94.38 105 TRP A N 1
ATOM 777 C CA . TRP A 1 105 ? -3.275 -13.634 -3.501 1.00 94.38 105 TRP A CA 1
ATOM 778 C C . TRP A 1 105 ? -2.269 -13.897 -4.619 1.00 94.38 105 TRP A C 1
ATOM 780 O O . TRP A 1 105 ? -1.442 -14.808 -4.529 1.00 94.38 105 TRP A O 1
ATOM 790 N N . LEU A 1 106 ? -2.344 -13.084 -5.669 1.00 91.56 106 LEU A N 1
ATOM 791 C CA . LEU A 1 106 ? -1.458 -13.155 -6.821 1.00 91.56 106 LEU A CA 1
ATOM 792 C C . LEU A 1 106 ? -1.168 -11.749 -7.341 1.00 91.56 106 LEU A C 1
ATOM 794 O O . LEU A 1 106 ? -2.094 -11.013 -7.679 1.00 91.56 106 LEU A O 1
ATOM 798 N N . LEU A 1 107 ? 0.114 -11.421 -7.459 1.00 89.81 107 LEU A N 1
ATOM 799 C CA . LEU A 1 107 ? 0.593 -10.181 -8.048 1.00 89.81 107 LEU A CA 1
ATOM 800 C C . LEU A 1 107 ? 1.344 -10.480 -9.347 1.00 89.81 107 LEU A C 1
ATOM 802 O O . LEU A 1 107 ? 2.377 -11.147 -9.346 1.00 89.81 107 LEU A O 1
ATOM 806 N N . ALA A 1 108 ? 0.832 -9.959 -10.458 1.00 87.62 108 ALA A N 1
ATOM 807 C CA . ALA A 1 108 ? 1.589 -9.892 -11.699 1.00 87.62 108 ALA A CA 1
ATOM 808 C C . ALA A 1 108 ? 2.530 -8.686 -11.620 1.00 87.62 108 ALA A C 1
ATOM 810 O O . ALA A 1 108 ? 2.067 -7.557 -11.461 1.00 87.62 108 ALA A O 1
ATOM 811 N N . TRP A 1 109 ? 3.835 -8.917 -11.707 1.00 86.50 109 TRP A N 1
ATOM 812 C CA . TRP A 1 109 ? 4.840 -7.871 -11.563 1.00 86.50 109 TRP A CA 1
ATOM 813 C C . TRP A 1 109 ? 5.651 -7.734 -12.840 1.00 86.50 109 TRP A C 1
ATOM 815 O O . TRP A 1 109 ? 5.996 -8.726 -13.461 1.00 86.50 109 TRP A O 1
ATOM 825 N N . LEU A 1 110 ? 5.962 -6.518 -13.266 1.00 82.62 110 LEU A N 1
ATOM 826 C CA . LEU A 1 110 ? 6.723 -6.343 -14.497 1.00 82.62 110 LEU A CA 1
ATOM 827 C C . LEU A 1 110 ? 8.178 -6.755 -14.291 1.00 82.62 110 LEU A C 1
ATOM 829 O O . LEU A 1 110 ? 8.842 -6.275 -13.376 1.00 82.62 110 LEU A O 1
ATOM 833 N N . ASP A 1 111 ? 8.670 -7.602 -15.186 1.00 81.31 111 ASP A N 1
ATOM 834 C CA . ASP A 1 111 ? 10.058 -8.040 -15.204 1.00 81.31 111 ASP A CA 1
ATOM 835 C C . ASP A 1 111 ? 11.015 -6.836 -15.286 1.00 81.31 111 ASP A C 1
ATOM 837 O O . ASP A 1 111 ? 10.810 -5.892 -16.064 1.00 81.31 111 ASP A O 1
ATOM 841 N N . THR A 1 112 ? 12.076 -6.857 -14.475 1.00 81.88 112 THR A N 1
ATOM 842 C CA . THR A 1 112 ? 13.010 -5.730 -14.357 1.00 81.88 112 THR A CA 1
ATOM 843 C C . THR A 1 112 ? 13.721 -5.419 -15.677 1.00 81.88 112 THR A C 1
ATOM 845 O O . THR A 1 112 ? 13.946 -4.247 -16.007 1.00 81.88 112 THR A O 1
ATOM 848 N N . GLU A 1 113 ? 14.064 -6.434 -16.474 1.00 82.88 113 GLU A N 1
ATOM 849 C CA . GLU A 1 113 ? 14.688 -6.229 -17.779 1.00 82.88 113 GLU A CA 1
ATOM 850 C C . GLU A 1 113 ? 13.709 -5.592 -18.768 1.00 82.88 113 GLU A C 1
ATOM 852 O O . GLU A 1 113 ? 14.080 -4.640 -19.471 1.00 82.88 113 GLU A O 1
ATOM 857 N N . TYR A 1 114 ? 12.470 -6.082 -18.813 1.00 83.25 114 TYR A N 1
ATOM 858 C CA . TYR A 1 114 ? 11.423 -5.485 -19.636 1.00 83.25 114 TYR A CA 1
ATOM 859 C C . TYR A 1 114 ? 11.170 -4.021 -19.247 1.00 83.25 114 TYR A C 1
ATOM 861 O O . TYR A 1 114 ? 11.207 -3.131 -20.107 1.00 83.25 114 TYR A O 1
ATOM 869 N N . MET A 1 115 ? 11.016 -3.738 -17.949 1.00 79.94 115 MET A N 1
ATOM 870 C CA . MET A 1 115 ? 10.837 -2.375 -17.444 1.00 79.94 115 MET A CA 1
ATOM 871 C C . MET A 1 115 ? 11.985 -1.459 -17.856 1.00 79.94 115 MET A C 1
ATOM 873 O O . MET A 1 115 ? 11.745 -0.364 -18.368 1.00 79.94 115 MET A O 1
ATOM 877 N N . ARG A 1 116 ? 13.236 -1.897 -17.682 1.00 84.12 116 ARG A N 1
ATOM 878 C CA . ARG A 1 116 ? 14.416 -1.114 -18.066 1.00 84.12 116 ARG A CA 1
ATOM 879 C C . ARG A 1 116 ? 14.373 -0.738 -19.547 1.00 84.12 116 ARG A C 1
ATOM 881 O O . ARG A 1 116 ? 14.620 0.420 -19.882 1.00 84.12 116 ARG A O 1
ATOM 888 N N . LYS A 1 117 ? 14.010 -1.675 -20.431 1.00 86.00 117 LYS A N 1
ATOM 889 C CA . LYS A 1 117 ? 13.881 -1.420 -21.878 1.00 86.00 117 LYS A CA 1
ATOM 890 C C . LYS A 1 117 ? 12.795 -0.385 -22.183 1.00 86.00 117 LYS A C 1
ATOM 892 O O . LYS A 1 117 ? 13.032 0.529 -22.982 1.00 86.00 117 LYS A O 1
ATOM 897 N N . GLU A 1 118 ? 11.630 -0.487 -21.543 1.00 83.19 118 GLU A N 1
ATOM 898 C CA . GLU A 1 118 ? 10.533 0.458 -21.769 1.00 83.19 118 GLU A CA 1
ATOM 899 C C . GLU A 1 118 ? 10.815 1.847 -21.177 1.00 83.19 118 GLU A C 1
ATOM 901 O O . GLU A 1 118 ? 10.559 2.848 -21.850 1.00 83.19 118 GLU A O 1
ATOM 906 N N . VAL A 1 119 ? 11.428 1.945 -19.991 1.00 82.19 119 VAL A N 1
ATOM 907 C CA . VAL A 1 119 ? 11.884 3.232 -19.434 1.00 82.19 119 VAL A CA 1
ATOM 908 C C . VAL A 1 119 ? 12.918 3.866 -20.359 1.00 82.19 119 VAL A C 1
ATOM 910 O O . VAL A 1 119 ? 12.772 5.024 -20.741 1.00 82.19 119 VAL A O 1
ATOM 913 N N . GLU A 1 120 ? 13.921 3.116 -20.816 1.00 87.69 120 GLU A N 1
ATOM 914 C CA . GLU A 1 120 ? 14.948 3.629 -21.729 1.00 87.69 120 GLU A CA 1
ATOM 915 C C . GLU A 1 120 ? 14.330 4.172 -23.034 1.00 87.69 120 GLU A C 1
ATOM 917 O O . GLU A 1 120 ? 14.723 5.221 -23.550 1.00 87.69 120 GLU A O 1
ATOM 922 N N . LYS A 1 121 ? 13.318 3.486 -23.576 1.00 86.44 121 LYS A N 1
ATOM 923 C CA . LYS A 1 121 ? 12.547 3.922 -24.751 1.00 86.44 121 LYS A CA 1
ATOM 924 C C . LYS A 1 121 ? 11.739 5.197 -24.485 1.00 86.44 121 LYS A C 1
ATOM 926 O O . LYS A 1 121 ? 11.772 6.101 -25.324 1.00 86.44 121 LYS A O 1
ATOM 931 N N . GLN A 1 122 ? 11.060 5.300 -23.342 1.00 82.56 122 GLN A N 1
ATOM 932 C CA . GLN A 1 122 ? 10.315 6.503 -22.953 1.00 82.56 122 GLN A CA 1
ATOM 933 C C . GLN A 1 122 ? 11.246 7.703 -22.746 1.00 82.56 122 GLN A C 1
ATOM 935 O O . GLN A 1 122 ? 11.022 8.757 -23.343 1.00 82.56 122 GLN A O 1
ATOM 940 N N . VAL A 1 123 ? 12.337 7.519 -21.999 1.00 83.19 123 VAL A N 1
ATOM 941 C CA . VAL A 1 123 ? 13.353 8.548 -21.733 1.00 83.19 123 VAL A CA 1
ATOM 942 C C . VAL A 1 123 ? 13.957 9.046 -23.044 1.00 83.19 123 VAL A C 1
ATOM 944 O O . VAL A 1 123 ? 14.005 10.253 -23.278 1.00 83.19 123 VAL A O 1
ATOM 947 N N . ARG A 1 124 ? 14.327 8.144 -23.967 1.00 86.44 124 ARG A N 1
ATOM 948 C CA . ARG A 1 124 ? 14.796 8.532 -25.309 1.00 86.44 124 ARG A CA 1
ATOM 949 C C . ARG A 1 124 ? 13.797 9.414 -26.043 1.00 86.44 124 ARG A C 1
ATOM 951 O O . ARG A 1 124 ? 14.186 10.432 -26.615 1.00 86.44 124 ARG A O 1
ATOM 958 N N . LYS A 1 125 ? 12.523 9.014 -26.057 1.00 84.81 125 LYS A N 1
ATOM 959 C CA . LYS A 1 125 ? 11.459 9.761 -26.734 1.00 84.81 125 LYS A CA 1
ATOM 960 C C . LYS A 1 125 ? 11.307 11.155 -26.126 1.00 84.81 125 LYS A C 1
ATOM 962 O O . LYS A 1 125 ? 11.305 12.131 -26.872 1.00 84.81 125 LYS A O 1
ATOM 967 N N . GLN A 1 126 ? 11.237 11.246 -24.800 1.00 80.06 126 GLN A N 1
ATOM 968 C CA . GLN A 1 126 ? 11.017 12.503 -24.092 1.00 80.06 126 GLN A CA 1
ATOM 969 C C . GLN A 1 126 ? 12.212 13.459 -24.212 1.00 80.06 126 GLN A C 1
ATOM 971 O O . GLN A 1 126 ? 12.036 14.615 -24.594 1.00 80.06 126 GLN A O 1
ATOM 976 N N . PHE A 1 127 ? 13.440 12.984 -23.991 1.00 82.62 127 PHE A N 1
ATOM 977 C CA . PHE A 1 127 ? 14.631 13.826 -24.133 1.00 82.62 127 PHE A CA 1
ATOM 978 C C . PHE A 1 127 ? 14.857 14.276 -25.574 1.00 82.62 127 PHE A C 1
ATOM 980 O O . PHE A 1 127 ? 15.270 15.412 -25.780 1.00 82.62 127 PHE A O 1
ATOM 987 N N . LYS A 1 128 ? 14.554 13.440 -26.578 1.00 84.88 128 LYS A N 1
ATOM 988 C CA . LYS A 1 128 ? 14.619 13.852 -27.989 1.00 84.88 128 LYS A CA 1
ATOM 989 C C . LYS A 1 128 ? 13.632 14.981 -28.300 1.00 84.88 128 LYS A C 1
ATOM 991 O O . LYS A 1 128 ? 13.957 15.860 -29.089 1.00 84.88 128 LYS A O 1
ATOM 996 N N . GLN A 1 129 ? 12.446 14.963 -27.688 1.00 83.50 129 GLN A N 1
ATOM 997 C CA . GLN A 1 129 ? 11.455 16.033 -27.834 1.00 83.50 129 GLN A CA 1
ATOM 998 C C . GLN A 1 129 ? 11.905 17.327 -27.144 1.00 83.50 129 GLN A C 1
ATOM 1000 O O . GLN A 1 129 ? 11.778 18.396 -27.729 1.00 83.50 129 GLN A O 1
ATOM 1005 N N . GLN A 1 130 ? 12.465 17.232 -25.936 1.00 80.88 130 GLN A N 1
ATOM 1006 C CA . GLN A 1 130 ? 12.944 18.392 -25.173 1.00 80.88 130 GLN A CA 1
ATOM 1007 C C . GLN A 1 130 ? 14.275 18.958 -25.705 1.00 80.88 130 GLN A C 1
ATOM 1009 O O . GLN A 1 130 ? 14.546 20.143 -25.552 1.00 80.88 130 GLN A O 1
ATOM 1014 N N . ASN A 1 131 ? 15.114 18.123 -26.327 1.00 83.62 131 ASN A N 1
ATOM 1015 C CA . ASN A 1 131 ? 16.471 18.457 -26.767 1.00 83.62 131 ASN A CA 1
ATOM 1016 C C . ASN A 1 131 ? 16.755 17.895 -28.178 1.00 83.62 131 ASN A C 1
ATOM 1018 O O . ASN A 1 131 ? 17.558 16.966 -28.327 1.00 83.62 131 ASN A O 1
ATOM 1022 N N . PRO A 1 132 ? 16.138 18.446 -29.239 1.00 82.25 132 PRO A N 1
ATOM 1023 C CA . PRO A 1 132 ? 16.224 17.890 -30.594 1.00 82.25 132 PRO A CA 1
ATOM 1024 C C . PRO A 1 132 ? 17.646 17.852 -31.185 1.00 82.25 132 PRO A C 1
ATOM 1026 O O . PRO A 1 132 ? 17.905 17.053 -32.081 1.00 82.25 132 PRO A O 1
ATOM 1029 N N . GLY A 1 133 ? 18.578 18.669 -30.677 1.00 85.31 133 GLY A N 1
ATOM 1030 C CA . GLY A 1 133 ? 19.985 18.705 -31.108 1.00 85.31 133 GLY A CA 1
ATOM 1031 C C . GLY A 1 133 ? 20.937 17.773 -30.344 1.00 85.31 133 GLY A C 1
ATOM 1032 O O . GLY A 1 133 ? 22.146 17.827 -30.563 1.00 85.31 133 GLY A O 1
ATOM 1033 N N . MET A 1 134 ? 20.442 16.947 -29.416 1.00 87.88 134 MET A N 1
ATOM 1034 C CA . MET A 1 134 ? 21.304 16.074 -28.614 1.00 87.88 134 MET A CA 1
ATOM 1035 C C . MET A 1 134 ? 21.915 14.941 -29.456 1.00 87.88 134 MET A C 1
ATOM 1037 O O . MET A 1 134 ? 21.209 14.211 -30.150 1.00 87.88 134 MET A O 1
ATOM 1041 N N . ALA A 1 135 ? 23.232 14.739 -29.334 1.00 91.69 135 ALA A N 1
ATOM 1042 C CA . ALA A 1 135 ? 23.931 13.644 -30.005 1.00 91.69 135 ALA A CA 1
ATOM 1043 C C . ALA A 1 135 ? 23.370 12.263 -29.579 1.00 91.69 135 ALA A C 1
ATOM 1045 O O . ALA A 1 135 ? 23.248 12.012 -28.372 1.00 91.69 135 ALA A O 1
ATOM 1046 N N . PRO A 1 136 ? 23.107 11.325 -30.517 1.00 88.75 136 PRO A N 1
ATOM 1047 C CA . PRO A 1 136 ? 22.492 10.029 -30.206 1.00 88.75 136 PRO A CA 1
ATOM 1048 C C . PRO A 1 136 ? 23.231 9.208 -29.142 1.00 88.75 136 PRO A C 1
ATOM 1050 O O . PRO A 1 136 ? 22.601 8.585 -28.291 1.00 88.75 136 PRO A O 1
ATOM 1053 N N . ALA A 1 137 ? 24.568 9.236 -29.142 1.00 89.94 137 ALA A N 1
ATOM 1054 C CA . ALA A 1 137 ? 25.374 8.527 -28.150 1.00 89.94 137 ALA A CA 1
ATOM 1055 C C . ALA A 1 137 ? 25.137 9.050 -26.721 1.00 89.94 137 ALA A C 1
ATOM 1057 O O . ALA A 1 137 ? 24.991 8.257 -25.791 1.00 89.94 137 ALA A O 1
ATOM 1058 N N . LYS A 1 138 ? 25.027 10.377 -26.559 1.00 89.19 138 LYS A N 1
ATOM 1059 C CA . LYS A 1 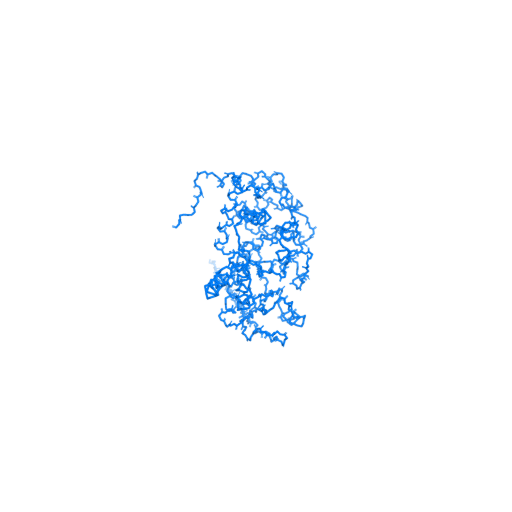138 ? 24.746 11.023 -25.269 1.00 89.19 138 LYS A CA 1
ATOM 1060 C C . LYS A 1 138 ? 23.326 10.713 -24.792 1.00 89.19 138 LYS A C 1
ATOM 1062 O O . LYS A 1 138 ? 23.146 10.367 -23.629 1.00 89.19 138 LYS A O 1
ATOM 1067 N N . LEU A 1 139 ? 22.346 10.755 -25.698 1.00 87.62 139 LEU A N 1
ATOM 1068 C CA . LEU A 1 139 ? 20.960 10.380 -25.404 1.00 87.62 139 LEU A CA 1
ATOM 1069 C C . LEU A 1 139 ? 20.852 8.919 -24.935 1.00 87.62 139 LEU A C 1
ATOM 1071 O O . LEU A 1 139 ? 20.198 8.639 -23.936 1.00 87.62 139 LEU A O 1
ATOM 1075 N N . ASN A 1 140 ? 21.522 7.992 -25.626 1.00 88.56 140 ASN A N 1
ATOM 1076 C CA . ASN A 1 140 ? 21.516 6.571 -25.269 1.00 88.56 140 ASN A CA 1
ATOM 1077 C C . ASN A 1 140 ? 22.218 6.292 -23.934 1.00 88.56 140 ASN A C 1
ATOM 1079 O O . ASN A 1 140 ? 21.782 5.424 -23.182 1.00 88.56 140 ASN A O 1
ATOM 1083 N N . ALA A 1 141 ? 23.310 6.997 -23.630 1.00 88.50 141 ALA A N 1
ATOM 1084 C CA . ALA A 1 141 ? 23.968 6.883 -22.330 1.00 88.50 141 ALA A CA 1
ATOM 1085 C C . ALA A 1 141 ? 23.053 7.374 -21.197 1.00 88.50 141 ALA A C 1
ATOM 1087 O O . ALA A 1 141 ? 22.847 6.643 -20.233 1.00 88.50 141 ALA A O 1
ATOM 1088 N N . LEU A 1 142 ? 22.437 8.551 -21.359 1.00 86.31 142 LEU A N 1
ATOM 1089 C CA . LEU A 1 142 ? 21.521 9.126 -20.371 1.00 86.31 142 LEU A CA 1
ATOM 1090 C C . LEU A 1 142 ? 20.286 8.249 -20.144 1.00 86.31 142 LEU A C 1
ATOM 1092 O O . LEU A 1 142 ? 19.892 8.023 -19.005 1.00 86.31 142 LEU A O 1
ATOM 1096 N N . ALA A 1 143 ? 19.692 7.727 -21.220 1.00 86.75 143 ALA A N 1
ATOM 1097 C CA . ALA A 1 143 ? 18.527 6.859 -21.120 1.00 86.75 143 ALA A CA 1
ATOM 1098 C C . ALA A 1 143 ? 18.832 5.556 -20.374 1.00 86.75 143 ALA A C 1
ATOM 1100 O O . ALA A 1 143 ? 18.026 5.138 -19.547 1.00 86.75 143 ALA A O 1
ATOM 1101 N N . ARG A 1 144 ? 19.996 4.941 -20.626 1.00 87.31 144 ARG A N 1
ATOM 1102 C CA . ARG A 1 144 ? 20.426 3.724 -19.918 1.00 87.31 144 ARG A CA 1
ATOM 1103 C C . ARG A 1 144 ? 20.698 3.983 -18.443 1.00 87.31 144 ARG A C 1
ATOM 1105 O O . ARG A 1 144 ? 20.221 3.224 -17.610 1.00 87.31 144 ARG A O 1
ATOM 1112 N N . ASP A 1 145 ? 21.418 5.056 -18.129 1.00 85.75 145 ASP A N 1
ATOM 1113 C CA . ASP A 1 145 ? 21.713 5.462 -16.749 1.00 85.75 145 ASP A CA 1
ATOM 1114 C C . ASP A 1 145 ? 20.427 5.761 -15.960 1.00 85.75 145 ASP A C 1
ATOM 1116 O O . ASP A 1 145 ? 20.221 5.251 -14.859 1.00 85.75 145 ASP A O 1
ATOM 1120 N N . PHE A 1 146 ? 19.503 6.518 -16.558 1.00 83.06 146 PHE A N 1
ATOM 1121 C CA . PHE A 1 146 ? 18.205 6.795 -15.952 1.00 83.06 146 PHE A CA 1
ATOM 1122 C C . PHE A 1 146 ? 17.389 5.512 -15.747 1.00 83.06 146 PHE A C 1
ATOM 1124 O O . PHE A 1 146 ? 16.900 5.271 -14.647 1.00 83.06 146 PHE A O 1
ATOM 1131 N N . ALA A 1 147 ? 17.283 4.661 -16.773 1.00 83.06 147 ALA A N 1
ATOM 1132 C CA . ALA A 1 147 ? 16.552 3.401 -16.679 1.00 8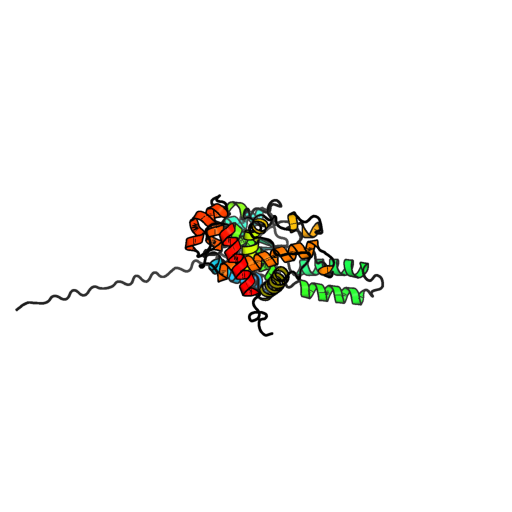3.06 147 ALA A CA 1
ATOM 1133 C C . ALA A 1 147 ? 17.139 2.466 -15.614 1.00 83.06 147 ALA A C 1
ATOM 1135 O O . ALA A 1 147 ? 16.376 1.834 -14.894 1.00 83.06 147 ALA A O 1
ATOM 1136 N N . GLN A 1 148 ? 18.466 2.423 -15.464 1.00 81.81 148 GLN A N 1
ATOM 1137 C CA . GLN A 1 148 ? 19.125 1.640 -14.420 1.00 81.81 148 GLN A CA 1
ATOM 1138 C C . GLN A 1 148 ? 18.743 2.128 -13.017 1.00 81.81 148 GLN A C 1
ATOM 1140 O O . GLN A 1 148 ? 18.441 1.311 -12.153 1.00 81.81 148 GLN A O 1
ATOM 1145 N N . ARG A 1 149 ? 18.709 3.448 -12.789 1.00 77.44 149 ARG A N 1
ATOM 1146 C CA . ARG A 1 149 ? 18.284 4.021 -11.499 1.00 77.44 149 ARG A CA 1
ATOM 1147 C C . ARG A 1 149 ? 16.792 3.840 -11.222 1.00 77.44 149 ARG A C 1
ATOM 1149 O O . ARG A 1 149 ? 16.411 3.682 -10.072 1.00 77.44 149 ARG A O 1
ATOM 1156 N N . SER A 1 150 ? 15.950 3.887 -12.253 1.00 73.81 150 SER A N 1
ATOM 1157 C CA . SER A 1 150 ? 14.492 3.732 -12.124 1.00 73.81 150 SER A CA 1
ATOM 1158 C C . SER A 1 150 ? 14.011 2.279 -12.083 1.00 73.81 150 SER A C 1
ATOM 1160 O O . SER A 1 150 ? 12.817 2.050 -11.872 1.00 73.81 150 SER A O 1
ATOM 1162 N N . ALA A 1 151 ? 14.903 1.321 -12.353 1.00 69.44 151 ALA A N 1
ATOM 1163 C CA . ALA A 1 151 ? 14.608 -0.107 -12.325 1.00 69.44 151 ALA A CA 1
ATOM 1164 C C . ALA A 1 151 ? 14.564 -0.667 -10.895 1.00 69.44 151 ALA A C 1
ATOM 1166 O O . ALA A 1 151 ? 13.844 -1.634 -10.664 1.00 69.44 151 ALA A O 1
ATOM 1167 N N . ASP A 1 152 ? 15.262 -0.046 -9.934 1.00 71.19 152 ASP A N 1
ATOM 1168 C CA . ASP A 1 152 ? 15.084 -0.376 -8.518 1.00 71.19 152 ASP A CA 1
ATOM 1169 C C . ASP A 1 152 ? 13.726 0.150 -8.038 1.00 71.19 152 ASP A C 1
ATOM 1171 O O . ASP A 1 152 ? 13.515 1.351 -7.851 1.00 71.19 152 ASP A O 1
ATOM 1175 N N . ARG A 1 153 ? 12.783 -0.782 -7.914 1.00 74.31 153 ARG A N 1
ATOM 1176 C CA . ARG A 1 153 ? 11.394 -0.558 -7.500 1.00 74.31 153 ARG A CA 1
ATOM 1177 C C . ARG A 1 153 ? 11.012 -1.460 -6.334 1.00 74.31 153 ARG A C 1
ATOM 1179 O O . ARG A 1 153 ? 9.853 -1.834 -6.190 1.00 74.31 153 ARG A O 1
ATOM 1186 N N . SER A 1 154 ? 12.001 -1.815 -5.524 1.00 74.94 154 SER A N 1
ATOM 1187 C CA . SER A 1 154 ? 11.854 -2.650 -4.334 1.00 74.94 154 SER A CA 1
ATOM 1188 C C . SER A 1 154 ? 10.741 -2.163 -3.399 1.00 74.94 154 SER A C 1
ATOM 1190 O O . SER A 1 154 ? 9.846 -2.932 -3.047 1.00 74.94 154 SER A O 1
ATOM 1192 N N . ASP A 1 155 ? 10.732 -0.868 -3.077 1.00 80.62 155 ASP A N 1
ATOM 1193 C CA . ASP A 1 155 ? 9.704 -0.264 -2.221 1.00 80.62 155 ASP A CA 1
ATOM 1194 C C . ASP A 1 155 ? 8.314 -0.252 -2.881 1.00 80.62 155 ASP A C 1
ATOM 1196 O O . ASP A 1 155 ? 7.315 -0.504 -2.206 1.00 80.62 155 ASP A O 1
ATOM 1200 N N . LEU A 1 156 ? 8.241 -0.091 -4.208 1.00 86.25 156 LEU A N 1
ATOM 1201 C CA . LEU A 1 156 ? 6.978 -0.200 -4.947 1.00 86.25 156 LEU A CA 1
ATOM 1202 C C . LEU A 1 156 ? 6.450 -1.641 -4.960 1.00 86.25 156 LEU A C 1
ATOM 1204 O O . LEU A 1 156 ? 5.252 -1.849 -4.818 1.00 86.25 156 LEU A O 1
ATOM 1208 N N . LEU A 1 157 ? 7.310 -2.653 -5.100 1.00 89.62 157 LEU A N 1
ATOM 1209 C CA . LEU A 1 157 ? 6.860 -4.046 -5.039 1.00 89.62 157 LEU A CA 1
ATOM 1210 C C . LEU A 1 157 ? 6.288 -4.373 -3.654 1.00 89.62 157 LEU A C 1
ATOM 1212 O O . LEU A 1 157 ? 5.236 -4.997 -3.555 1.00 89.62 157 LEU A O 1
ATOM 1216 N N . ARG A 1 158 ? 6.926 -3.901 -2.577 1.00 94.38 158 ARG A N 1
ATOM 1217 C CA . ARG A 1 158 ? 6.380 -4.044 -1.217 1.00 94.38 158 ARG A CA 1
ATOM 1218 C C . ARG A 1 158 ? 5.014 -3.371 -1.073 1.00 94.38 158 ARG A C 1
ATOM 1220 O O . ARG A 1 158 ? 4.114 -3.971 -0.489 1.00 94.38 158 ARG A O 1
ATOM 1227 N N . HIS A 1 159 ? 4.858 -2.173 -1.634 1.00 94.00 159 HIS A N 1
ATOM 1228 C CA . HIS A 1 159 ? 3.588 -1.448 -1.683 1.00 94.00 159 HIS A CA 1
ATOM 1229 C C . HIS A 1 159 ? 2.491 -2.284 -2.375 1.00 94.00 159 HIS A C 1
ATOM 1231 O O . HIS A 1 159 ? 1.453 -2.561 -1.776 1.00 94.00 159 HIS A O 1
ATOM 1237 N N . GLU A 1 160 ? 2.748 -2.803 -3.581 1.00 91.94 160 GLU A N 1
ATOM 1238 C CA . GLU A 1 160 ? 1.766 -3.611 -4.327 1.00 91.94 160 GLU A CA 1
ATOM 1239 C C . GLU A 1 160 ? 1.454 -4.974 -3.670 1.00 91.94 160 GLU A C 1
ATOM 1241 O O . GLU A 1 160 ? 0.317 -5.462 -3.718 1.00 91.94 160 GLU A O 1
ATOM 1246 N N . ILE A 1 161 ? 2.437 -5.601 -3.010 1.00 94.75 161 ILE A N 1
ATOM 1247 C CA . ILE A 1 161 ? 2.183 -6.793 -2.185 1.00 94.75 161 ILE A CA 1
ATOM 1248 C C . ILE A 1 161 ? 1.267 -6.421 -1.009 1.00 94.75 161 ILE A C 1
ATOM 1250 O O . ILE A 1 161 ? 0.360 -7.188 -0.695 1.00 94.75 161 ILE A O 1
ATOM 1254 N N . GLY A 1 162 ? 1.440 -5.246 -0.395 1.00 95.69 162 GLY A N 1
ATOM 1255 C CA . GLY A 1 162 ? 0.577 -4.749 0.682 1.00 95.69 162 GLY A CA 1
ATOM 1256 C C . GLY A 1 162 ? -0.905 -4.694 0.295 1.00 95.69 162 GLY A C 1
ATOM 1257 O O . GLY A 1 162 ? -1.738 -5.239 1.023 1.00 95.69 162 GLY A O 1
ATOM 1258 N N . HIS A 1 163 ? -1.231 -4.149 -0.884 1.00 94.12 163 HIS A N 1
ATOM 1259 C CA . HIS A 1 163 ? -2.597 -4.192 -1.434 1.00 94.12 163 HIS A CA 1
ATOM 1260 C C . HIS A 1 163 ? -3.107 -5.631 -1.588 1.00 94.12 163 HIS A C 1
ATOM 1262 O O . HIS A 1 163 ? -4.210 -5.977 -1.155 1.00 94.12 163 HIS A O 1
ATOM 1268 N N . SER A 1 164 ? -2.281 -6.498 -2.181 1.00 93.56 164 SER A N 1
ATOM 1269 C CA . SER A 1 164 ? -2.631 -7.898 -2.451 1.00 93.56 164 SER A CA 1
ATOM 1270 C C . SER A 1 164 ? -2.923 -8.681 -1.164 1.00 93.56 164 SER A C 1
ATOM 1272 O O . SER A 1 164 ? -3.899 -9.432 -1.092 1.00 93.56 164 SER A O 1
ATOM 1274 N N . VAL A 1 165 ? -2.109 -8.463 -0.129 1.00 96.56 165 VAL A N 1
ATOM 1275 C CA . VAL A 1 165 ? -2.237 -9.084 1.194 1.00 96.56 165 VAL A CA 1
ATOM 1276 C C . VAL A 1 165 ? -3.471 -8.566 1.932 1.00 96.56 165 VAL A C 1
ATOM 1278 O O . VAL A 1 165 ? -4.214 -9.385 2.475 1.00 96.56 165 VAL A O 1
ATOM 1281 N N . LEU A 1 166 ? -3.747 -7.252 1.914 1.00 96.06 166 LEU A N 1
ATOM 1282 C CA . LEU A 1 166 ? -4.970 -6.688 2.503 1.00 96.06 166 LEU A CA 1
ATOM 1283 C C . LEU A 1 166 ? -6.210 -7.338 1.885 1.00 96.06 166 LEU A C 1
ATOM 1285 O O . LEU A 1 166 ? -7.078 -7.844 2.604 1.00 96.06 166 LEU A O 1
ATOM 1289 N N . LYS A 1 167 ? -6.261 -7.369 0.550 1.00 93.31 167 LYS A N 1
ATOM 1290 C CA . LYS A 1 167 ? -7.373 -7.951 -0.197 1.00 93.31 167 LYS A CA 1
ATOM 1291 C C . LYS A 1 167 ? -7.578 -9.416 0.171 1.00 93.31 167 LYS A C 1
ATOM 1293 O O . LYS A 1 167 ? -8.682 -9.802 0.526 1.00 93.31 167 LYS A O 1
ATOM 1298 N N . ALA A 1 168 ? -6.524 -10.227 0.168 1.00 94.94 168 ALA A N 1
ATOM 1299 C CA . ALA A 1 168 ? -6.639 -11.634 0.548 1.00 94.94 168 ALA A CA 1
ATOM 1300 C C . ALA A 1 168 ? -7.047 -11.850 2.007 1.00 94.94 168 ALA A C 1
ATOM 1302 O O . ALA A 1 168 ? -7.750 -12.814 2.309 1.00 94.94 168 ALA A O 1
ATOM 1303 N N . ALA A 1 169 ? -6.602 -10.980 2.911 1.00 96.69 169 ALA A N 1
ATOM 1304 C CA . ALA A 1 169 ? -6.866 -11.130 4.331 1.00 96.69 169 ALA A CA 1
ATOM 1305 C C . ALA A 1 169 ? -8.299 -10.738 4.714 1.00 96.69 169 ALA A C 1
ATOM 1307 O O . ALA A 1 169 ? -8.838 -11.350 5.633 1.00 96.69 169 ALA A O 1
ATOM 1308 N N . TYR A 1 170 ? -8.910 -9.754 4.049 1.00 96.19 170 TYR A N 1
ATOM 1309 C CA . TYR A 1 170 ? -10.203 -9.184 4.462 1.00 96.19 170 TYR A CA 1
ATOM 1310 C C . TYR A 1 170 ? -11.305 -9.269 3.395 1.00 96.19 170 TYR A C 1
ATOM 1312 O O . TYR A 1 170 ? -12.471 -9.410 3.749 1.00 96.19 170 TYR A O 1
ATOM 1320 N N . TRP A 1 171 ? -10.951 -9.291 2.107 1.00 93.56 171 TRP A N 1
ATOM 1321 C CA . TRP A 1 171 ? -11.870 -9.448 0.969 1.00 93.56 171 TRP A CA 1
ATOM 1322 C C . TRP A 1 171 ? -11.444 -10.624 0.062 1.00 93.56 171 TRP A C 1
ATOM 1324 O O . TRP A 1 171 ? -11.182 -10.441 -1.132 1.00 93.56 171 TRP A O 1
ATOM 1334 N N . PRO A 1 172 ? -11.343 -11.861 0.591 1.00 90.69 172 PRO A N 1
ATOM 1335 C CA . PRO A 1 172 ? -10.745 -12.998 -0.119 1.00 90.69 172 PRO A CA 1
ATOM 1336 C C . PRO A 1 172 ? -11.450 -13.361 -1.436 1.00 90.69 172 PRO A C 1
ATOM 1338 O O . PRO A 1 172 ? -10.834 -13.948 -2.326 1.00 90.69 172 PRO A O 1
ATOM 1341 N N . GLN A 1 173 ? -12.723 -12.997 -1.603 1.00 85.69 173 GLN A N 1
ATOM 1342 C CA . GLN A 1 173 ? -13.463 -13.160 -2.857 1.00 85.69 173 GLN A CA 1
ATOM 1343 C C . GLN A 1 173 ? -12.882 -12.328 -4.013 1.00 85.69 173 GLN A C 1
ATOM 1345 O O . GLN A 1 173 ? -13.026 -12.707 -5.174 1.00 85.69 173 GLN A O 1
ATOM 1350 N N . GLU A 1 174 ? -12.175 -11.239 -3.710 1.00 82.25 174 GLU A N 1
ATOM 1351 C CA . GLU A 1 174 ? -11.561 -10.344 -4.694 1.00 82.25 174 GLU A CA 1
ATOM 1352 C C . GLU A 1 174 ? -10.077 -10.639 -4.925 1.00 82.25 174 GLU A C 1
ATOM 1354 O O . GLU A 1 174 ? -9.491 -10.083 -5.850 1.00 82.25 174 GLU A O 1
ATOM 1359 N N . ALA A 1 175 ? -9.463 -11.531 -4.137 1.00 77.88 175 ALA A N 1
ATOM 1360 C CA . ALA A 1 175 ? -8.034 -11.873 -4.152 1.00 77.88 175 ALA A CA 1
ATOM 1361 C C . ALA A 1 175 ? -7.407 -12.028 -5.556 1.00 77.88 175 ALA A C 1
ATOM 1363 O O . ALA A 1 175 ? -6.275 -11.607 -5.784 1.00 77.88 175 ALA A O 1
ATOM 1364 N N . PHE A 1 176 ? -8.162 -12.593 -6.502 1.00 75.00 176 PHE A N 1
ATOM 1365 C CA . PHE A 1 176 ? -7.735 -12.881 -7.879 1.00 75.00 176 PHE A CA 1
ATOM 1366 C C . PHE A 1 176 ? -8.435 -12.012 -8.937 1.00 75.00 176 PHE A C 1
ATOM 1368 O O . PHE A 1 176 ? -8.209 -12.188 -10.135 1.00 75.00 176 PHE A O 1
ATOM 1375 N N . VAL A 1 177 ? -9.293 -11.085 -8.507 1.00 68.69 177 VAL A N 1
ATOM 1376 C CA . VAL A 1 177 ? -9.991 -10.144 -9.384 1.00 68.69 177 VAL A CA 1
ATOM 1377 C C . VAL A 1 177 ? -9.055 -8.984 -9.709 1.00 68.69 177 VAL A C 1
ATOM 1379 O O . VAL A 1 177 ? -8.482 -8.362 -8.816 1.00 68.69 177 VAL A O 1
ATOM 1382 N N . THR A 1 178 ? -8.907 -8.706 -11.002 1.00 62.09 178 THR A N 1
ATOM 1383 C CA . THR A 1 178 ? -8.261 -7.503 -11.536 1.00 62.09 178 THR A CA 1
ATOM 1384 C C . THR A 1 178 ? -9.341 -6.674 -12.221 1.00 62.09 178 THR A C 1
ATOM 1386 O O . THR A 1 178 ? -9.574 -6.850 -13.420 1.00 62.09 178 THR A O 1
ATOM 1389 N N . ASP A 1 179 ? -10.060 -5.843 -11.469 1.00 53.34 179 ASP A N 1
ATOM 1390 C CA . ASP A 1 179 ? -11.030 -4.908 -12.040 1.00 53.34 179 ASP A CA 1
ATOM 1391 C C . ASP A 1 179 ? -10.487 -3.474 -12.034 1.00 53.34 179 ASP A C 1
ATOM 1393 O O . ASP A 1 179 ? -9.596 -3.126 -11.265 1.00 53.34 179 ASP A O 1
ATOM 1397 N N . ASP A 1 180 ? -10.987 -2.650 -12.956 1.00 51.16 180 ASP A N 1
ATOM 1398 C CA . ASP A 1 180 ? -10.656 -1.223 -13.008 1.00 51.16 180 ASP A CA 1
ATOM 1399 C C . ASP A 1 180 ? -11.601 -0.401 -12.092 1.00 51.16 180 ASP A C 1
ATOM 1401 O O . ASP A 1 180 ? -11.493 0.828 -12.032 1.00 51.16 180 ASP A O 1
ATOM 1405 N N . ALA A 1 181 ? -12.538 -1.049 -11.378 1.00 44.81 181 ALA A N 1
ATOM 1406 C CA . ALA A 1 181 ? -13.565 -0.409 -10.550 1.00 44.81 181 ALA A CA 1
ATOM 1407 C C . ALA A 1 181 ? -13.007 0.029 -9.187 1.00 44.81 181 ALA A C 1
ATOM 1409 O O . ALA A 1 181 ? -13.268 1.158 -8.770 1.00 44.81 181 ALA A O 1
ATOM 1410 N N . HIS A 1 182 ? -12.069 -0.729 -8.611 1.00 50.78 182 HIS A N 1
ATOM 1411 C CA . HIS A 1 182 ? -11.313 -0.368 -7.397 1.00 50.78 182 HIS A CA 1
ATOM 1412 C C . HIS A 1 182 ? -9.816 -0.198 -7.696 1.00 50.78 182 HIS A C 1
ATOM 1414 O O . HIS A 1 182 ? -9.353 -0.646 -8.743 1.00 50.78 182 HIS A O 1
ATOM 1420 N N . TYR A 1 183 ? -9.093 0.641 -6.942 1.00 52.75 183 TYR A N 1
ATOM 1421 C CA . TYR A 1 183 ? -7.654 0.829 -7.197 1.00 52.75 183 TYR A CA 1
ATOM 1422 C C . TYR A 1 183 ? -6.837 -0.364 -6.657 1.00 52.75 183 TYR A C 1
ATOM 1424 O O . TYR A 1 183 ? -5.823 -0.706 -7.260 1.00 52.75 183 TYR A O 1
ATOM 1432 N N . GLY A 1 184 ? -7.369 -1.080 -5.654 1.00 60.44 184 GLY A N 1
ATOM 1433 C CA . GLY A 1 184 ? -6.836 -2.354 -5.158 1.00 60.44 184 GLY A CA 1
ATOM 1434 C C . GLY A 1 184 ? -7.920 -3.335 -4.688 1.00 60.44 184 GLY A C 1
ATOM 1435 O O . GLY A 1 184 ? -8.085 -4.403 -5.287 1.00 60.44 184 GLY A O 1
ATOM 1436 N N . SER A 1 185 ? -8.674 -2.977 -3.643 1.00 68.31 185 SER A N 1
ATOM 1437 C CA . SER A 1 185 ? -9.735 -3.799 -3.022 1.00 68.31 185 SER A CA 1
ATOM 1438 C C . SER A 1 185 ? -11.065 -3.046 -2.857 1.00 68.31 185 SER A C 1
ATOM 1440 O O . SER A 1 185 ? -11.121 -1.840 -3.076 1.00 68.31 185 SER A O 1
ATOM 1442 N N . SER A 1 186 ? -12.134 -3.729 -2.426 1.00 82.75 186 SER A N 1
ATOM 1443 C CA . SER A 1 186 ? -13.390 -3.092 -1.976 1.00 82.75 186 SER A CA 1
ATOM 1444 C C . SER A 1 186 ? -13.247 -2.250 -0.698 1.00 82.75 186 SER A C 1
ATOM 1446 O O . SER A 1 186 ? -14.230 -1.674 -0.227 1.00 82.75 186 SER A O 1
ATOM 1448 N N . ALA A 1 187 ? -12.053 -2.175 -0.100 1.00 89.56 187 ALA A N 1
ATOM 1449 C CA . ALA A 1 187 ? -11.788 -1.233 0.974 1.00 89.56 187 ALA A CA 1
ATOM 1450 C C . ALA A 1 187 ? -11.939 0.219 0.475 1.00 89.56 187 ALA A C 1
ATOM 1452 O O . ALA A 1 187 ? -11.686 0.505 -0.697 1.00 89.56 187 ALA A O 1
ATOM 1453 N N . PRO A 1 188 ? -12.277 1.175 1.358 1.00 92.94 188 PRO A N 1
ATOM 1454 C CA . PRO A 1 188 ? -12.112 2.587 1.044 1.00 92.94 188 PRO A CA 1
ATOM 1455 C C . PRO A 1 188 ? -10.670 2.883 0.615 1.00 92.94 188 PRO A C 1
ATOM 1457 O O . PRO A 1 188 ? -9.728 2.363 1.218 1.00 92.94 188 PRO A O 1
ATOM 1460 N N . ASP A 1 189 ? -10.496 3.766 -0.370 1.00 92.94 189 ASP A N 1
ATOM 1461 C CA . ASP A 1 189 ? -9.191 4.030 -0.995 1.00 92.94 189 ASP A CA 1
ATOM 1462 C C . ASP A 1 189 ? -8.102 4.437 0.017 1.00 92.94 189 ASP A C 1
ATOM 1464 O O . ASP A 1 189 ? -6.927 4.140 -0.183 1.00 92.94 189 ASP A O 1
ATOM 1468 N N . TRP A 1 190 ? -8.459 5.100 1.124 1.00 95.75 190 TRP A N 1
ATOM 1469 C CA . TRP A 1 190 ? -7.486 5.466 2.159 1.00 95.75 190 TRP A CA 1
ATOM 1470 C C . TRP A 1 190 ? -6.959 4.247 2.925 1.00 95.75 190 TRP A C 1
ATOM 1472 O O . TRP A 1 190 ? -5.805 4.261 3.345 1.00 95.75 190 TRP A O 1
ATOM 1482 N N . LEU A 1 191 ? -7.787 3.216 3.140 1.00 97.19 191 LEU A N 1
ATOM 1483 C CA . LEU A 1 191 ? -7.411 2.010 3.883 1.00 97.19 191 LEU A CA 1
ATOM 1484 C C . LEU A 1 191 ? -6.578 1.082 3.005 1.00 97.19 191 LEU A C 1
ATOM 1486 O O . LEU A 1 191 ? -5.588 0.525 3.476 1.00 97.19 191 LEU A O 1
ATOM 1490 N N . ASP A 1 192 ? -6.969 0.954 1.739 1.00 94.38 192 ASP A N 1
ATOM 1491 C CA . ASP A 1 192 ? -6.219 0.209 0.732 1.00 94.38 192 ASP A CA 1
ATOM 1492 C C . ASP A 1 192 ? -4.782 0.748 0.623 1.00 94.38 192 ASP A C 1
ATOM 1494 O O . ASP A 1 192 ? -3.808 0.012 0.782 1.00 94.38 192 ASP A O 1
ATOM 1498 N N . GLU A 1 193 ? -4.650 2.069 0.513 1.00 95.44 193 GLU A N 1
ATOM 1499 C CA . GLU A 1 193 ? -3.361 2.763 0.482 1.00 95.44 193 GLU A CA 1
ATOM 1500 C C . GLU A 1 193 ? -2.636 2.746 1.826 1.00 95.44 193 GLU A C 1
ATOM 1502 O O . GLU A 1 193 ? -1.414 2.633 1.862 1.00 95.44 193 GLU A O 1
ATOM 1507 N N . ALA A 1 194 ? -3.350 2.825 2.954 1.00 97.69 194 ALA A N 1
ATOM 1508 C CA . ALA A 1 194 ? -2.729 2.703 4.271 1.00 97.69 194 ALA A CA 1
ATOM 1509 C C . ALA A 1 194 ? -2.068 1.331 4.442 1.00 97.69 194 ALA A C 1
ATOM 1511 O O . ALA A 1 194 ? -0.973 1.251 5.000 1.00 97.69 194 ALA A O 1
ATOM 1512 N N . ALA A 1 195 ? -2.701 0.268 3.937 1.00 96.88 195 ALA A N 1
ATOM 1513 C CA . ALA A 1 195 ? -2.126 -1.067 3.959 1.00 96.88 195 ALA A CA 1
ATOM 1514 C C . ALA A 1 195 ? -0.852 -1.148 3.119 1.00 96.88 195 ALA A C 1
ATOM 1516 O O . ALA A 1 195 ? 0.132 -1.695 3.597 1.00 96.88 195 ALA A O 1
ATOM 1517 N N . ALA A 1 196 ? -0.837 -0.567 1.920 1.00 95.50 196 ALA A N 1
ATOM 1518 C CA . ALA A 1 196 ? 0.332 -0.563 1.047 1.00 95.50 196 ALA A CA 1
ATOM 1519 C C . ALA A 1 196 ? 1.473 0.330 1.563 1.00 95.50 196 ALA A C 1
ATOM 1521 O O . ALA A 1 196 ? 2.613 -0.119 1.691 1.00 95.50 196 ALA A O 1
ATOM 1522 N N . ILE A 1 197 ? 1.170 1.570 1.953 1.00 96.19 197 ILE A N 1
ATOM 1523 C CA . ILE A 1 197 ? 2.143 2.550 2.461 1.00 96.19 197 ILE A CA 1
ATOM 1524 C C . ILE A 1 197 ? 2.770 2.100 3.783 1.00 96.19 197 ILE A C 1
ATOM 1526 O O . ILE A 1 197 ? 3.948 2.363 4.033 1.00 96.19 197 ILE A O 1
ATOM 1530 N N . ALA A 1 198 ? 2.029 1.387 4.635 1.00 96.62 198 ALA A N 1
ATOM 1531 C CA . ALA A 1 198 ? 2.598 0.806 5.849 1.00 96.62 198 ALA A CA 1
ATOM 1532 C C . ALA A 1 198 ? 3.682 -0.248 5.551 1.00 96.62 198 ALA A C 1
ATOM 1534 O O . ALA A 1 198 ? 4.526 -0.506 6.409 1.00 96.62 198 ALA A O 1
ATOM 1535 N N . MET A 1 199 ? 3.672 -0.849 4.355 1.00 96.88 199 MET A N 1
ATOM 1536 C CA . MET A 1 199 ? 4.630 -1.875 3.942 1.00 96.88 199 MET A CA 1
ATOM 1537 C C . MET A 1 199 ? 5.865 -1.316 3.237 1.00 96.88 199 MET A C 1
ATOM 1539 O O . MET A 1 199 ? 6.780 -2.089 2.953 1.00 96.88 199 MET A O 1
ATOM 1543 N N . GLU A 1 200 ? 5.923 -0.017 2.950 1.00 94.06 200 GLU A N 1
ATOM 1544 C CA . GLU A 1 200 ? 7.034 0.615 2.232 1.00 94.06 200 GLU A CA 1
ATOM 1545 C C . GLU A 1 200 ? 8.346 0.632 3.029 1.00 94.06 200 GLU A C 1
ATOM 1547 O O . GLU A 1 200 ? 8.393 0.447 4.250 1.00 94.06 200 GLU A O 1
ATOM 1552 N N . GLY A 1 201 ? 9.456 0.852 2.324 1.00 91.25 201 GLY A N 1
ATOM 1553 C CA . GLY A 1 201 ? 10.766 1.011 2.938 1.00 91.25 201 GLY A CA 1
ATOM 1554 C C . GLY A 1 201 ? 10.976 2.354 3.642 1.00 91.25 201 GLY A C 1
ATOM 1555 O O . GLY A 1 201 ? 10.161 3.278 3.538 1.00 91.25 201 GLY A O 1
ATOM 1556 N N . PRO A 1 202 ? 12.103 2.487 4.370 1.00 90.75 202 PRO A N 1
ATOM 1557 C CA . PRO A 1 202 ? 12.424 3.695 5.129 1.00 90.75 202 PRO A CA 1
ATOM 1558 C C . PRO A 1 202 ? 12.519 4.956 4.265 1.00 90.75 202 PRO A C 1
ATOM 1560 O O . PRO A 1 202 ? 12.117 6.029 4.706 1.00 90.75 202 PRO A O 1
ATOM 1563 N N . LYS A 1 203 ? 13.026 4.830 3.033 1.00 89.19 203 LYS A N 1
ATOM 1564 C CA . LYS A 1 203 ? 13.228 5.961 2.121 1.00 89.19 203 LYS A CA 1
ATOM 1565 C C . LYS A 1 203 ? 11.901 6.602 1.707 1.00 89.19 203 LYS A C 1
ATOM 1567 O O . LYS A 1 203 ? 11.744 7.819 1.832 1.00 89.19 203 LYS A O 1
ATOM 1572 N N . ASP A 1 204 ? 10.955 5.794 1.236 1.00 87.50 204 ASP A N 1
ATOM 1573 C CA . ASP A 1 204 ? 9.638 6.279 0.814 1.00 87.50 204 ASP A CA 1
ATOM 1574 C C . ASP A 1 204 ? 8.813 6.742 2.020 1.00 87.50 204 ASP A C 1
ATOM 1576 O O . ASP A 1 204 ? 8.201 7.811 1.978 1.00 87.50 204 ASP A O 1
ATOM 1580 N N . THR A 1 205 ? 8.912 6.023 3.144 1.00 92.25 205 THR A N 1
ATOM 1581 C CA . THR A 1 205 ? 8.340 6.440 4.432 1.00 92.25 205 THR A CA 1
ATOM 1582 C C . THR A 1 205 ? 8.777 7.855 4.820 1.00 92.25 205 THR A C 1
ATOM 1584 O O . THR A 1 205 ? 7.930 8.704 5.104 1.00 92.25 205 THR A O 1
ATOM 1587 N N . GLU A 1 206 ? 10.083 8.131 4.822 1.00 93.00 206 GLU A N 1
ATOM 1588 C CA . GLU A 1 206 ? 10.609 9.439 5.218 1.00 93.00 206 GLU A CA 1
ATOM 1589 C C . GLU A 1 206 ? 10.233 10.531 4.213 1.00 93.00 206 GLU A C 1
ATOM 1591 O O . GLU A 1 206 ? 9.781 11.609 4.597 1.00 93.00 206 GLU A O 1
ATOM 1596 N N . SER A 1 207 ? 10.310 10.225 2.916 1.00 89.06 207 SER A N 1
ATOM 1597 C CA . SER A 1 207 ? 9.906 11.159 1.859 1.00 89.06 207 SER A CA 1
ATOM 1598 C C . SER A 1 207 ? 8.442 11.592 2.019 1.00 89.06 207 SER A C 1
ATOM 1600 O O . SER A 1 207 ? 8.125 12.779 1.926 1.00 89.06 207 SER A O 1
ATOM 1602 N N . ARG A 1 208 ? 7.539 10.650 2.327 1.00 93.25 208 ARG A N 1
ATOM 1603 C CA . ARG A 1 208 ? 6.120 10.944 2.581 1.00 93.25 208 ARG A CA 1
ATOM 1604 C C . ARG A 1 208 ? 5.904 11.750 3.859 1.00 93.25 208 ARG A C 1
ATOM 1606 O O . ARG A 1 208 ? 5.042 12.624 3.869 1.00 93.25 208 ARG A O 1
ATOM 1613 N N . ARG A 1 209 ? 6.679 11.496 4.917 1.00 95.38 209 ARG A N 1
ATOM 1614 C CA . ARG A 1 209 ? 6.615 12.271 6.169 1.00 95.38 209 ARG A CA 1
ATOM 1615 C C . ARG A 1 209 ? 7.044 13.718 5.971 1.00 95.38 209 ARG A C 1
ATOM 1617 O O . ARG A 1 209 ? 6.351 14.614 6.446 1.00 95.38 209 ARG A O 1
ATOM 1624 N N . ILE A 1 210 ? 8.125 13.952 5.226 1.00 93.19 210 ILE A N 1
ATOM 1625 C CA . ILE A 1 210 ? 8.573 15.304 4.860 1.00 93.19 210 ILE A CA 1
ATOM 1626 C C . ILE A 1 210 ? 7.450 16.046 4.130 1.00 93.19 210 ILE A C 1
ATOM 1628 O O . ILE A 1 210 ? 7.083 17.153 4.523 1.00 93.19 210 ILE A O 1
ATOM 1632 N N . LEU A 1 211 ? 6.853 15.409 3.119 1.00 91.31 211 LEU A N 1
ATOM 1633 C CA . LEU A 1 211 ? 5.729 15.981 2.379 1.00 91.31 211 LEU A CA 1
ATOM 1634 C C . LEU A 1 211 ? 4.531 16.259 3.294 1.00 91.31 211 LEU A C 1
ATOM 1636 O O . LEU A 1 211 ? 3.957 17.339 3.233 1.00 91.31 211 LEU A O 1
ATOM 1640 N N . PHE A 1 212 ? 4.179 15.334 4.188 1.00 95.56 212 PHE A N 1
ATOM 1641 C CA . PHE A 1 212 ? 3.084 15.524 5.138 1.00 95.56 212 PHE A CA 1
ATOM 1642 C C . PHE A 1 212 ? 3.309 16.736 6.054 1.00 95.56 212 PHE A C 1
ATOM 1644 O O . PHE A 1 212 ? 2.390 17.529 6.266 1.00 95.56 212 PHE A O 1
ATOM 1651 N N . VAL A 1 213 ? 4.532 16.921 6.561 1.00 93.75 213 VAL A N 1
ATOM 1652 C CA . VAL A 1 213 ? 4.896 18.088 7.380 1.00 93.75 213 VAL A CA 1
ATOM 1653 C C . VAL A 1 213 ? 4.742 19.385 6.582 1.00 93.75 213 VAL A C 1
ATOM 1655 O O . VAL A 1 213 ? 4.148 20.335 7.093 1.00 93.75 213 VAL A O 1
ATOM 1658 N N . GLN A 1 214 ? 5.190 19.412 5.324 1.00 91.38 214 GLN A N 1
ATOM 1659 C CA . GLN A 1 214 ? 5.008 20.561 4.428 1.00 91.38 214 GLN A CA 1
ATOM 1660 C C . GLN A 1 214 ? 3.522 20.846 4.148 1.00 91.38 214 GLN A C 1
ATOM 1662 O O . GLN A 1 214 ? 3.094 22.000 4.187 1.00 91.38 214 GLN A O 1
ATOM 1667 N N . MET A 1 215 ? 2.698 19.812 3.927 1.00 93.06 215 MET A N 1
ATOM 1668 C CA . MET A 1 215 ? 1.242 19.967 3.773 1.00 93.06 215 MET A CA 1
ATOM 1669 C C . MET A 1 215 ? 0.614 20.586 5.019 1.00 93.06 215 MET A C 1
ATOM 1671 O O . MET A 1 215 ? -0.208 21.496 4.918 1.00 93.06 215 MET A O 1
ATOM 1675 N N . ALA A 1 216 ? 0.995 20.093 6.198 1.00 92.44 216 ALA A N 1
ATOM 1676 C CA . ALA A 1 216 ? 0.478 20.580 7.465 1.00 92.44 216 ALA A CA 1
ATOM 1677 C C . ALA A 1 216 ? 0.919 22.028 7.741 1.00 92.44 216 ALA A C 1
ATOM 1679 O O . ALA A 1 216 ? 0.182 22.778 8.382 1.00 92.44 216 ALA A O 1
ATOM 1680 N N . ALA A 1 217 ? 2.114 22.423 7.288 1.00 91.25 217 ALA A N 1
ATOM 1681 C CA . ALA A 1 217 ? 2.624 23.791 7.395 1.00 91.25 217 ALA A CA 1
ATOM 1682 C C . ALA A 1 217 ? 1.962 24.761 6.397 1.00 91.25 217 ALA A C 1
ATOM 1684 O O . ALA A 1 217 ? 2.038 25.973 6.577 1.00 91.25 217 ALA A O 1
ATOM 1685 N N . GLY A 1 218 ? 1.268 24.236 5.381 1.00 89.31 218 GLY A N 1
ATOM 1686 C CA . GLY A 1 218 ? 0.676 25.028 4.303 1.00 89.31 218 GLY A CA 1
ATOM 1687 C C . GLY A 1 218 ? 1.650 25.352 3.166 1.00 89.31 218 GLY A C 1
ATOM 1688 O O . GLY A 1 218 ? 1.309 26.151 2.296 1.00 89.31 218 GLY A O 1
ATOM 1689 N N . ASP A 1 219 ? 2.823 24.714 3.137 1.00 87.38 219 ASP A N 1
ATOM 1690 C CA . ASP A 1 219 ? 3.874 24.957 2.140 1.00 87.38 219 ASP A CA 1
ATOM 1691 C C . ASP A 1 219 ? 3.548 24.319 0.777 1.00 87.38 219 ASP A C 1
ATOM 1693 O O . ASP A 1 219 ? 4.059 24.740 -0.260 1.00 87.38 219 ASP A O 1
ATOM 1697 N N . LEU A 1 220 ? 2.658 23.318 0.750 1.00 84.69 220 LEU A N 1
ATOM 1698 C CA . LEU A 1 220 ? 2.214 22.645 -0.473 1.00 84.69 220 LEU A CA 1
ATOM 1699 C C . LEU A 1 220 ? 0.853 23.171 -0.941 1.00 84.69 220 LEU A C 1
ATOM 1701 O O . LEU A 1 220 ? -0.189 22.565 -0.697 1.00 84.69 220 LEU A O 1
ATOM 1705 N N . TYR A 1 221 ? 0.871 24.285 -1.680 1.00 82.81 221 TYR A N 1
ATOM 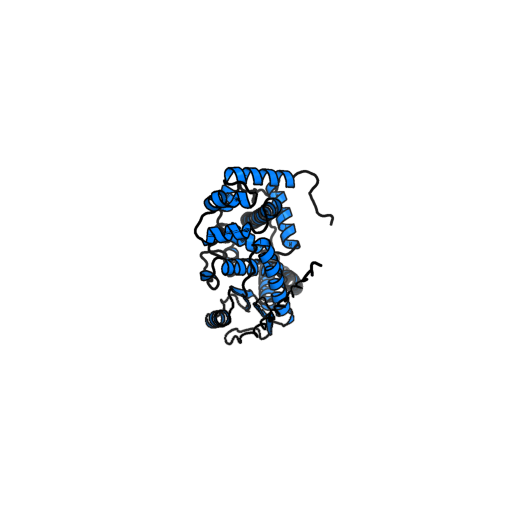1706 C CA . TYR A 1 221 ? -0.335 24.983 -2.155 1.00 82.81 221 TYR A CA 1
ATOM 1707 C C . TYR A 1 221 ? -1.337 24.077 -2.890 1.00 82.81 221 TYR A C 1
ATOM 1709 O O . TYR A 1 221 ? -2.544 24.151 -2.662 1.00 82.81 221 TYR A O 1
ATOM 1717 N N . HIS A 1 222 ? -0.851 23.198 -3.771 1.00 85.69 222 HIS A N 1
ATOM 1718 C CA . HIS A 1 222 ? -1.714 22.298 -4.540 1.00 85.69 222 HIS A CA 1
ATOM 1719 C C . HIS A 1 222 ? -2.160 21.055 -3.763 1.00 85.69 222 HIS A C 1
ATOM 1721 O O . HIS A 1 222 ? -3.032 20.341 -4.247 1.00 85.69 222 HIS A O 1
ATOM 1727 N N . ALA A 1 223 ? -1.617 20.805 -2.573 1.00 89.31 223 ALA A N 1
ATOM 1728 C CA . ALA A 1 223 ? -1.947 19.660 -1.733 1.00 89.31 223 ALA A CA 1
ATOM 1729 C C . ALA A 1 223 ? -2.135 20.087 -0.266 1.00 89.31 223 ALA A C 1
ATOM 1731 O O . ALA A 1 223 ? -1.364 19.678 0.600 1.00 89.31 223 ALA A O 1
ATOM 1732 N N . PRO A 1 224 ? -3.153 20.909 0.044 1.00 92.19 224 PRO A N 1
ATOM 1733 C CA . PRO A 1 224 ? -3.421 21.280 1.425 1.00 92.19 224 PRO A CA 1
ATOM 1734 C C . PRO A 1 224 ? -3.829 20.049 2.239 1.00 92.19 224 PRO A C 1
ATOM 1736 O O . PRO A 1 224 ? -4.524 19.162 1.728 1.00 92.19 224 PRO A O 1
ATOM 1739 N N . LEU A 1 225 ? -3.446 20.027 3.517 1.00 94.44 225 LEU A N 1
ATOM 1740 C CA . LEU A 1 225 ? -3.896 19.000 4.450 1.00 94.44 225 LEU A CA 1
ATOM 1741 C C . LEU A 1 225 ? -5.423 19.033 4.576 1.00 94.44 225 LEU A C 1
ATOM 1743 O O . LEU A 1 225 ? -6.007 20.059 4.931 1.00 94.44 225 LEU A O 1
ATOM 1747 N N . LYS A 1 226 ? -6.074 17.905 4.291 1.00 96.12 226 LYS A N 1
ATOM 1748 C CA . LYS A 1 226 ? -7.536 17.819 4.309 1.00 96.12 226 LYS A CA 1
ATOM 1749 C C . LYS A 1 226 ? -8.053 17.431 5.696 1.00 96.12 226 LYS A C 1
ATOM 1751 O O . LYS A 1 226 ? -7.427 16.600 6.357 1.00 96.12 226 LYS A O 1
ATOM 1756 N N . PRO A 1 227 ? -9.202 17.971 6.132 1.00 96.75 227 PRO A N 1
ATOM 1757 C CA . PRO A 1 227 ? -9.957 17.428 7.259 1.00 96.75 227 PRO A CA 1
ATOM 1758 C C . PRO A 1 227 ? -10.269 15.930 7.083 1.00 96.75 227 PRO A C 1
ATOM 1760 O O . PRO A 1 227 ? -10.372 15.451 5.953 1.00 96.75 227 PRO A O 1
ATOM 1763 N N . LEU A 1 228 ? -10.402 15.186 8.184 1.00 97.19 228 LEU A N 1
ATOM 1764 C CA . LEU A 1 228 ? -10.610 13.735 8.183 1.00 97.19 228 LEU A CA 1
ATOM 1765 C C . LEU A 1 228 ? -11.921 13.326 7.510 1.00 97.19 228 LEU A C 1
ATOM 1767 O O . LEU A 1 228 ? -11.928 12.346 6.779 1.00 97.19 228 LEU A O 1
ATOM 1771 N N . ASP A 1 229 ? -13.007 14.070 7.716 1.00 94.62 229 ASP A N 1
ATOM 1772 C CA . ASP A 1 229 ? -14.297 13.817 7.061 1.00 94.62 229 ASP A CA 1
ATOM 1773 C C . ASP A 1 229 ? -14.193 13.891 5.535 1.00 94.62 229 ASP A C 1
ATOM 1775 O O . ASP A 1 229 ? -14.769 13.071 4.825 1.00 94.62 229 ASP A O 1
ATOM 1779 N N . GLN A 1 230 ? -13.387 14.823 5.029 1.00 95.94 230 GLN A N 1
ATOM 1780 C CA . GLN A 1 230 ? -13.099 14.914 3.604 1.00 95.94 230 GLN A CA 1
ATOM 1781 C C . GLN A 1 230 ? -12.153 13.801 3.160 1.00 95.94 230 GLN A C 1
ATOM 1783 O O . GLN A 1 230 ? -12.447 13.114 2.190 1.00 95.94 230 GLN A O 1
ATOM 1788 N N . PHE A 1 231 ? -11.029 13.624 3.857 1.00 97.12 231 PHE A N 1
ATOM 1789 C CA . PHE A 1 231 ? -9.974 12.676 3.498 1.00 97.12 231 PHE A CA 1
ATOM 1790 C C . PHE A 1 231 ? -10.463 11.224 3.464 1.00 97.12 231 PHE A C 1
ATOM 1792 O O . PHE A 1 231 ? -10.214 10.526 2.485 1.00 97.12 231 PHE A O 1
ATOM 1799 N N . LEU A 1 232 ? -11.197 10.786 4.488 1.00 95.62 232 LEU A N 1
ATOM 1800 C CA . LEU A 1 232 ? -11.682 9.407 4.601 1.00 95.62 232 LEU A CA 1
ATOM 1801 C C . LEU A 1 232 ? -12.781 9.078 3.576 1.00 95.62 232 LEU A C 1
ATOM 1803 O O . LEU A 1 232 ? -13.039 7.905 3.320 1.00 95.62 232 LEU A O 1
ATOM 1807 N N . GLY A 1 233 ? -13.407 10.098 2.977 1.00 93.25 233 GLY A N 1
ATOM 1808 C CA . GLY A 1 233 ? -14.370 9.963 1.882 1.00 93.25 233 GLY A CA 1
ATOM 1809 C C . GLY A 1 233 ? -13.783 10.201 0.486 1.00 93.25 233 GLY A C 1
ATOM 1810 O O . GLY A 1 233 ? -14.530 10.204 -0.493 1.00 93.25 233 GLY A O 1
ATOM 1811 N N . MET A 1 234 ? -12.475 10.452 0.362 1.00 92.50 234 MET A N 1
ATOM 1812 C CA . MET A 1 234 ? -11.860 10.707 -0.941 1.00 92.50 234 MET A CA 1
ATOM 1813 C C . MET A 1 234 ? -11.810 9.453 -1.805 1.00 92.50 234 MET A C 1
ATOM 1815 O O . MET A 1 234 ? -11.430 8.382 -1.347 1.00 92.50 234 MET A O 1
ATOM 1819 N N . GLN A 1 235 ? -12.076 9.644 -3.097 1.00 89.38 235 GLN A N 1
ATOM 1820 C CA . GLN A 1 235 ? -11.688 8.684 -4.123 1.00 89.38 235 GLN A CA 1
ATOM 1821 C C . GLN A 1 235 ? -10.201 8.813 -4.453 1.00 89.38 235 GLN A C 1
ATOM 1823 O O . GLN A 1 235 ? -9.662 9.926 -4.506 1.00 89.38 235 GLN A O 1
ATOM 1828 N N . HIS A 1 236 ? -9.575 7.690 -4.789 1.00 86.94 236 HIS A N 1
ATOM 1829 C CA . HIS A 1 236 ? -8.168 7.612 -5.138 1.00 86.94 236 HIS A CA 1
ATOM 1830 C C . HIS A 1 236 ? -7.824 8.583 -6.290 1.00 86.94 236 HIS A C 1
ATOM 1832 O O . HIS A 1 236 ? -8.443 8.506 -7.362 1.00 86.94 236 HIS A O 1
ATOM 1838 N N . PRO A 1 237 ? -6.817 9.472 -6.143 1.00 85.88 237 PRO A N 1
ATOM 1839 C CA . PRO A 1 237 ? -6.525 10.510 -7.135 1.00 85.88 237 PRO A CA 1
ATOM 1840 C C . PRO A 1 237 ? -6.234 9.987 -8.543 1.00 85.88 237 PRO A C 1
ATOM 1842 O O . PRO A 1 237 ? -6.593 10.649 -9.513 1.00 85.88 237 PRO A O 1
ATOM 1845 N N . ARG A 1 238 ? -5.654 8.783 -8.694 1.00 80.88 238 ARG A N 1
ATOM 1846 C CA . ARG A 1 238 ? -5.451 8.180 -10.031 1.00 80.88 238 ARG A CA 1
ATOM 1847 C C . ARG A 1 238 ? -6.761 7.945 -10.791 1.00 80.88 238 ARG A C 1
ATOM 1849 O O . ARG A 1 238 ? -6.735 7.917 -12.016 1.00 80.88 238 ARG A O 1
ATOM 1856 N N . LYS A 1 239 ? -7.897 7.809 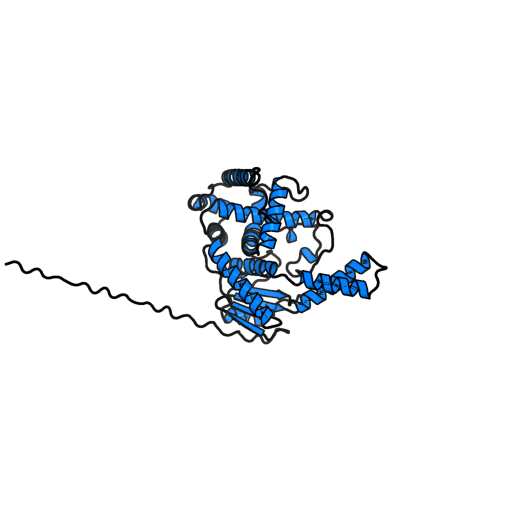-10.104 1.00 80.00 239 LYS A N 1
ATOM 1857 C CA . LYS A 1 239 ? -9.215 7.641 -10.737 1.00 80.00 239 LYS A CA 1
ATOM 1858 C C . LYS A 1 239 ? -9.947 8.960 -10.916 1.00 80.00 239 LYS A C 1
ATOM 1860 O O . LYS A 1 239 ? -10.592 9.168 -11.941 1.00 80.00 239 LYS A O 1
ATOM 1865 N N . SER A 1 240 ? -9.849 9.835 -9.921 1.00 82.44 240 SER A N 1
ATOM 1866 C CA . SER A 1 240 ? -10.690 11.027 -9.822 1.00 82.44 240 SER A CA 1
ATOM 1867 C C . SER A 1 240 ? -10.058 12.287 -10.423 1.00 82.44 240 SER A C 1
ATOM 1869 O O . SER A 1 240 ? -10.786 13.184 -10.851 1.00 82.44 240 SER A O 1
ATOM 1871 N N . ASP A 1 241 ? -8.726 12.380 -10.513 1.00 80.94 241 ASP A N 1
ATOM 1872 C CA . ASP A 1 241 ? -8.061 13.591 -11.000 1.00 80.94 241 ASP A CA 1
ATOM 1873 C C . ASP A 1 241 ? -7.930 13.602 -12.531 1.00 80.94 241 ASP A C 1
ATOM 1875 O O . ASP A 1 241 ? -7.048 12.979 -13.133 1.00 80.94 241 ASP A O 1
ATOM 1879 N N . ALA A 1 242 ? -8.803 14.375 -13.180 1.00 80.31 242 ALA A N 1
ATOM 1880 C CA . ALA A 1 242 ? -8.812 14.552 -14.630 1.00 80.31 242 ALA A CA 1
ATOM 1881 C C . ALA A 1 242 ? -7.501 15.147 -15.187 1.00 80.31 242 ALA A C 1
ATOM 1883 O O . ALA A 1 242 ? -7.190 14.942 -16.364 1.00 80.31 242 ALA A O 1
ATOM 1884 N N . GLY A 1 243 ? -6.723 15.852 -14.355 1.00 80.75 243 GLY A N 1
ATOM 1885 C CA . GLY A 1 243 ? -5.440 16.447 -14.727 1.00 80.75 243 GLY A CA 1
ATOM 1886 C C . GLY A 1 243 ? -4.290 15.442 -14.821 1.00 80.75 243 GLY A C 1
ATOM 1887 O O . GLY A 1 243 ? -3.250 15.764 -15.398 1.00 80.75 243 GLY A O 1
ATOM 1888 N N . LEU A 1 244 ? -4.456 14.217 -14.307 1.00 78.12 244 LEU A N 1
ATOM 1889 C CA . LEU A 1 244 ? -3.445 13.175 -14.466 1.00 78.12 244 LEU A CA 1
ATOM 1890 C C . LEU A 1 244 ? -3.410 12.667 -15.915 1.00 78.12 244 LEU A C 1
ATOM 1892 O O . LEU A 1 244 ? -4.463 12.525 -16.541 1.00 78.12 244 LEU A O 1
ATOM 1896 N N . PRO A 1 245 ? -2.234 12.339 -16.475 1.00 73.19 245 PRO A N 1
ATOM 1897 C CA . PRO A 1 245 ? -2.141 11.661 -17.764 1.00 73.19 245 PRO A CA 1
ATOM 1898 C C . PRO A 1 245 ? -2.891 10.323 -17.757 1.00 73.19 245 PRO A C 1
ATOM 1900 O O . PRO A 1 245 ? -2.811 9.575 -16.786 1.00 73.19 245 PRO A O 1
ATOM 1903 N N . ALA A 1 246 ? -3.550 9.960 -18.864 1.00 70.75 246 ALA A N 1
ATOM 1904 C CA . ALA A 1 246 ? -4.313 8.706 -18.968 1.00 70.75 246 ALA A CA 1
ATOM 1905 C C . ALA A 1 246 ? -3.486 7.452 -18.616 1.00 70.75 246 ALA A C 1
ATOM 1907 O O . ALA A 1 246 ? -4.012 6.502 -18.046 1.00 70.75 246 ALA A O 1
ATOM 1908 N N . ALA A 1 247 ? -2.181 7.470 -18.900 1.00 65.69 247 ALA A N 1
ATOM 1909 C CA . ALA A 1 247 ? -1.274 6.381 -18.550 1.00 65.69 247 ALA A CA 1
ATOM 1910 C C . ALA A 1 247 ? -1.056 6.227 -17.031 1.00 65.69 247 ALA A C 1
ATOM 1912 O O . ALA A 1 247 ? -0.850 5.111 -16.578 1.00 65.69 247 ALA A O 1
ATOM 1913 N N . MET A 1 248 ? -1.156 7.313 -16.252 1.00 68.75 248 MET A N 1
ATOM 1914 C CA . MET A 1 248 ? -1.084 7.297 -14.781 1.00 68.75 248 MET A CA 1
ATOM 1915 C C . MET A 1 248 ? -2.433 6.984 -14.122 1.00 68.75 248 MET A C 1
ATOM 1917 O O . MET A 1 248 ? -2.469 6.599 -12.958 1.00 68.75 248 MET A O 1
ATOM 1921 N N . ARG A 1 249 ? -3.542 7.135 -14.856 1.00 66.81 249 ARG A N 1
ATOM 1922 C CA . ARG A 1 249 ? -4.884 6.769 -14.377 1.00 66.81 249 ARG A CA 1
ATOM 1923 C C . ARG A 1 249 ? -5.181 5.272 -14.477 1.00 66.81 249 ARG A C 1
ATOM 1925 O O . ARG A 1 249 ? -6.141 4.795 -13.886 1.00 66.81 249 ARG A O 1
ATOM 1932 N N . SER A 1 250 ? -4.375 4.534 -15.239 1.00 63.00 250 SER A N 1
ATOM 1933 C CA . SER A 1 250 ? -4.524 3.091 -15.416 1.00 63.00 250 SER A CA 1
ATOM 1934 C C . SER A 1 250 ? -3.703 2.328 -14.377 1.00 63.00 250 SER A C 1
ATOM 1936 O O . SER A 1 250 ? -2.486 2.499 -14.314 1.00 63.00 250 SER A O 1
ATOM 1938 N N . SER A 1 251 ? -4.347 1.426 -13.632 1.00 56.06 251 SER A N 1
ATOM 1939 C CA . SER A 1 251 ? -3.687 0.441 -12.756 1.00 56.06 251 SER A CA 1
ATOM 1940 C C . SER A 1 251 ? -2.794 -0.541 -13.532 1.00 56.06 251 SER A C 1
ATOM 1942 O O . SER A 1 251 ? -1.905 -1.163 -12.963 1.00 56.06 251 SER A O 1
ATOM 1944 N N . LYS A 1 252 ? -2.976 -0.650 -14.856 1.00 52.28 252 LYS A N 1
ATOM 1945 C CA . LYS A 1 252 ? -2.234 -1.566 -15.742 1.00 52.28 252 LYS A CA 1
ATOM 1946 C C . LYS A 1 252 ? -0.914 -0.983 -16.270 1.00 52.28 252 LYS A C 1
ATOM 1948 O O . LYS A 1 252 ? -0.146 -1.701 -16.902 1.00 52.28 252 LYS A O 1
ATOM 1953 N N . ASN A 1 253 ? -0.642 0.310 -16.053 1.00 50.41 253 ASN A N 1
ATOM 1954 C CA . ASN A 1 253 ? 0.494 1.024 -16.658 1.00 50.41 253 ASN A CA 1
ATOM 1955 C C . ASN A 1 253 ? 1.422 1.689 -15.619 1.00 50.41 253 ASN A C 1
ATOM 1957 O O . ASN A 1 253 ? 1.699 2.890 -15.679 1.00 50.41 253 ASN A O 1
ATOM 1961 N N . ASN A 1 254 ? 2.020 0.887 -14.733 1.00 53.03 254 ASN A N 1
ATOM 1962 C CA . ASN A 1 254 ? 3.027 1.355 -13.764 1.00 53.03 254 ASN A CA 1
ATOM 1963 C C . ASN A 1 254 ? 4.382 1.766 -14.398 1.00 53.03 254 ASN A C 1
ATOM 1965 O O . ASN A 1 254 ? 5.285 2.232 -13.701 1.00 53.03 254 ASN A O 1
ATOM 1969 N N . ILE A 1 255 ? 4.546 1.643 -15.721 1.00 50.75 255 ILE A N 1
ATOM 1970 C CA . ILE A 1 255 ? 5.792 1.971 -16.451 1.00 50.75 255 ILE A CA 1
ATOM 1971 C C . ILE A 1 255 ? 5.874 3.458 -16.839 1.00 50.75 255 ILE A C 1
ATOM 1973 O O . ILE A 1 255 ? 6.833 3.884 -17.476 1.00 50.75 255 ILE A O 1
ATOM 1977 N N . THR A 1 256 ? 4.883 4.283 -16.507 1.00 53.38 256 THR A N 1
ATOM 1978 C CA . THR A 1 256 ? 4.931 5.697 -16.903 1.00 53.38 256 THR A CA 1
ATOM 1979 C C . THR A 1 256 ? 5.928 6.451 -16.026 1.00 53.38 256 THR A C 1
ATOM 1981 O O . THR A 1 256 ? 5.669 6.656 -14.843 1.00 53.38 256 THR A O 1
ATOM 1984 N N . VAL A 1 257 ? 7.053 6.891 -16.598 1.00 52.84 257 VAL A N 1
ATOM 1985 C CA . VAL A 1 257 ? 8.007 7.763 -15.898 1.00 52.84 257 VAL A CA 1
ATOM 1986 C C . VAL A 1 257 ? 7.874 9.183 -16.430 1.00 52.84 257 VAL A C 1
ATOM 1988 O O . VAL A 1 257 ? 8.149 9.450 -17.597 1.00 52.84 257 VAL A O 1
ATOM 1991 N N . GLY A 1 258 ? 7.432 10.100 -15.571 1.00 51.62 258 GLY A N 1
ATOM 1992 C CA . GLY A 1 258 ? 7.430 11.524 -15.880 1.00 51.62 258 GLY A CA 1
ATOM 1993 C C . GLY A 1 258 ? 8.802 12.132 -15.609 1.00 51.62 258 GLY A C 1
ATOM 1994 O O . GLY A 1 258 ? 9.244 12.148 -14.466 1.00 51.62 258 GLY A O 1
ATOM 1995 N N . ILE A 1 259 ? 9.469 12.656 -16.640 1.00 47.50 259 ILE A N 1
ATOM 1996 C CA . ILE A 1 259 ? 10.632 13.537 -16.462 1.00 47.50 259 ILE A CA 1
ATOM 1997 C C . ILE A 1 259 ? 10.114 14.979 -16.448 1.00 47.50 259 ILE A C 1
ATOM 1999 O O . ILE A 1 259 ? 9.851 15.560 -17.502 1.00 47.50 259 ILE A O 1
ATOM 2003 N N . GLY A 1 260 ? 9.900 15.537 -15.262 1.00 47.69 260 GLY A N 1
ATOM 2004 C CA . GLY A 1 260 ? 9.432 16.910 -15.074 1.00 47.69 260 GLY A CA 1
ATOM 2005 C C . GLY A 1 260 ? 9.542 17.338 -13.614 1.00 47.69 260 GLY A C 1
ATOM 2006 O O . GLY A 1 260 ? 9.604 16.484 -12.729 1.00 47.69 260 GLY A O 1
ATOM 2007 N N . ASN A 1 261 ? 9.582 18.648 -13.370 1.00 48.47 261 ASN A N 1
ATOM 2008 C CA . ASN A 1 261 ? 9.514 19.184 -12.014 1.00 48.47 261 ASN A CA 1
ATOM 2009 C C . ASN A 1 261 ? 8.119 18.911 -11.441 1.00 48.47 261 ASN A C 1
ATOM 2011 O O . ASN A 1 261 ? 7.115 19.116 -12.125 1.00 48.47 261 ASN A O 1
ATOM 2015 N N . LEU A 1 262 ? 8.061 18.442 -10.192 1.00 53.53 262 LEU A N 1
ATOM 2016 C CA . LEU A 1 262 ? 6.798 18.190 -9.489 1.00 53.53 262 LEU A CA 1
ATOM 2017 C C . LEU A 1 262 ? 5.923 19.453 -9.438 1.00 53.53 262 LEU A C 1
ATOM 2019 O O . LEU A 1 262 ? 4.705 19.352 -9.566 1.00 53.53 262 LEU A O 1
ATOM 2023 N N . ASP A 1 263 ? 6.552 20.625 -9.355 1.00 52.44 263 ASP A N 1
ATOM 2024 C CA . ASP A 1 263 ? 5.888 21.926 -9.239 1.00 52.44 263 ASP A CA 1
ATOM 2025 C C . ASP A 1 263 ? 5.064 22.318 -10.479 1.00 52.44 263 ASP A C 1
ATOM 2027 O O . ASP A 1 263 ? 4.087 23.054 -10.359 1.00 52.44 263 ASP A O 1
ATOM 2031 N N . ASP A 1 264 ? 5.381 21.774 -11.659 1.00 64.12 264 ASP A N 1
ATOM 2032 C CA . ASP A 1 264 ? 4.693 22.121 -12.911 1.00 64.12 264 ASP A CA 1
ATOM 2033 C C . ASP A 1 264 ? 3.409 21.299 -13.142 1.00 64.12 264 ASP A C 1
ATOM 2035 O O . ASP A 1 264 ? 2.677 21.532 -14.108 1.00 64.12 264 ASP A O 1
ATOM 2039 N N . ASN A 1 265 ? 3.109 20.319 -12.278 1.00 77.44 265 ASN A N 1
ATOM 2040 C CA . ASN A 1 265 ? 1.932 19.464 -12.418 1.00 77.44 265 ASN A CA 1
ATOM 2041 C C . ASN A 1 265 ? 1.123 19.370 -11.119 1.00 77.44 265 ASN A C 1
ATOM 2043 O O . ASN A 1 265 ? 1.262 18.437 -10.328 1.00 77.44 265 ASN A O 1
ATOM 2047 N N . ALA A 1 266 ? 0.184 20.302 -10.955 1.00 85.06 266 ALA A N 1
ATOM 2048 C CA . ALA A 1 266 ? -0.710 20.357 -9.801 1.00 85.06 266 ALA A CA 1
ATOM 2049 C C . ALA A 1 266 ? -1.484 19.045 -9.538 1.00 85.06 266 ALA A C 1
ATOM 2051 O O . ALA A 1 266 ? -1.794 18.753 -8.386 1.00 85.06 266 ALA A O 1
ATOM 2052 N N . ALA A 1 267 ? -1.798 18.248 -10.569 1.00 85.69 267 ALA A N 1
ATOM 2053 C CA . ALA A 1 267 ? -2.464 16.952 -10.394 1.00 85.69 267 ALA A CA 1
ATOM 2054 C C . ALA A 1 267 ? -1.530 15.907 -9.770 1.00 85.69 267 ALA A C 1
ATOM 2056 O O . ALA A 1 267 ? -1.929 15.158 -8.879 1.00 85.69 267 ALA A O 1
ATOM 2057 N N . LEU A 1 268 ? -0.260 15.903 -10.181 1.00 83.06 268 LEU A N 1
ATOM 2058 C CA . LEU A 1 268 ? 0.761 15.054 -9.577 1.00 83.06 268 LEU A CA 1
ATOM 2059 C C . LEU A 1 268 ? 1.027 15.456 -8.119 1.00 83.06 268 LEU A C 1
ATOM 2061 O O . LEU A 1 268 ? 1.086 14.583 -7.256 1.00 83.06 268 LEU A O 1
ATOM 2065 N N . VAL A 1 269 ? 1.103 16.761 -7.830 1.00 86.94 269 VAL A N 1
ATOM 2066 C CA . VAL A 1 269 ? 1.247 17.269 -6.453 1.00 86.94 269 VAL A CA 1
ATOM 2067 C C . VAL A 1 269 ? 0.063 16.841 -5.582 1.00 86.94 269 VAL A C 1
ATOM 2069 O O . VAL A 1 269 ? 0.275 16.351 -4.476 1.00 86.94 269 VAL A O 1
ATOM 2072 N N . ARG A 1 270 ? -1.179 16.938 -6.081 1.00 90.19 270 ARG A N 1
ATOM 2073 C CA . ARG A 1 270 ? -2.373 16.444 -5.366 1.00 90.19 270 ARG A CA 1
ATOM 2074 C C . ARG A 1 270 ? -2.310 14.949 -5.068 1.00 90.19 270 ARG A C 1
ATOM 2076 O O . ARG A 1 270 ? -2.634 14.546 -3.954 1.00 90.19 270 ARG A O 1
ATOM 2083 N N . MET A 1 271 ? -1.892 14.138 -6.040 1.00 89.50 271 MET A N 1
ATOM 2084 C CA . MET A 1 271 ? -1.755 12.689 -5.867 1.00 89.50 271 MET A CA 1
ATOM 2085 C C . MET A 1 271 ? -0.698 12.345 -4.810 1.00 89.50 271 MET A C 1
ATOM 2087 O O . MET A 1 271 ? -0.959 11.559 -3.905 1.00 89.50 271 MET A O 1
ATOM 2091 N N . ILE A 1 272 ? 0.478 12.969 -4.888 1.00 89.69 272 ILE A N 1
ATOM 2092 C CA . ILE A 1 272 ? 1.558 12.768 -3.914 1.00 89.69 272 ILE A CA 1
ATOM 2093 C C . ILE A 1 272 ? 1.128 13.232 -2.517 1.00 89.69 272 ILE A C 1
ATOM 2095 O O . ILE A 1 272 ? 1.395 12.544 -1.533 1.00 89.69 272 ILE A O 1
ATOM 2099 N N . GLY A 1 273 ? 0.412 14.355 -2.432 1.00 92.94 273 GLY A N 1
ATOM 2100 C CA . GLY A 1 273 ? -0.140 14.866 -1.182 1.00 92.94 273 GLY A CA 1
ATOM 2101 C C . GLY A 1 273 ? -1.165 13.932 -0.543 1.00 92.94 273 GLY A C 1
ATOM 2102 O O . GLY A 1 273 ? -1.135 13.721 0.665 1.00 92.94 273 GLY A O 1
ATOM 2103 N N . TYR A 1 274 ? -2.032 13.302 -1.338 1.00 95.62 274 TYR A N 1
ATOM 2104 C CA . TYR A 1 274 ? -2.944 12.278 -0.828 1.00 95.62 274 TYR A CA 1
ATOM 2105 C C . TYR A 1 274 ? -2.176 11.131 -0.156 1.00 95.62 274 TYR A C 1
ATOM 2107 O O . TYR A 1 274 ? -2.451 10.811 0.998 1.00 95.62 274 TYR A O 1
ATOM 2115 N N . TYR A 1 275 ? -1.148 10.585 -0.813 1.00 95.19 275 TYR A N 1
ATOM 2116 C CA . TYR A 1 275 ? -0.331 9.529 -0.213 1.00 95.19 275 TYR A CA 1
ATOM 2117 C C . TYR A 1 275 ? 0.447 9.989 1.027 1.00 95.19 275 TYR A C 1
ATOM 2119 O O . TYR A 1 275 ? 0.608 9.230 1.981 1.00 95.19 275 TYR A O 1
ATOM 2127 N N . ALA A 1 276 ? 0.930 11.233 1.042 1.00 96.06 276 ALA A N 1
ATOM 2128 C CA . ALA A 1 276 ? 1.570 11.809 2.220 1.00 96.06 276 ALA A CA 1
ATOM 2129 C C . ALA A 1 276 ? 0.581 11.935 3.394 1.00 96.06 276 ALA A C 1
ATOM 2131 O O . ALA A 1 276 ? 0.929 11.611 4.529 1.00 96.06 276 ALA A O 1
ATOM 2132 N N . GLN A 1 277 ? -0.674 12.312 3.133 1.00 97.94 277 GLN A N 1
ATOM 2133 C CA . GLN A 1 277 ? -1.723 12.317 4.152 1.00 97.94 277 GLN A CA 1
ATOM 2134 C C . GLN A 1 277 ? -2.089 10.905 4.630 1.00 97.94 277 GLN A C 1
ATOM 2136 O O . GLN A 1 277 ? -2.253 10.722 5.835 1.00 97.94 277 GLN A O 1
ATOM 2141 N N . VAL A 1 278 ? -2.132 9.901 3.745 1.00 98.12 278 VAL A N 1
ATOM 2142 C CA . VAL A 1 278 ? -2.277 8.488 4.145 1.00 98.12 278 VAL A CA 1
ATOM 2143 C C . VAL A 1 278 ? -1.123 8.061 5.055 1.00 98.12 278 VAL A C 1
ATOM 2145 O O . VAL A 1 278 ? -1.361 7.451 6.095 1.00 98.12 278 VAL A O 1
ATOM 2148 N N . ARG A 1 279 ? 0.124 8.437 4.739 1.00 97.81 279 ARG A N 1
ATOM 2149 C CA . ARG A 1 279 ? 1.264 8.165 5.627 1.00 97.81 279 ARG A CA 1
ATOM 2150 C C . ARG A 1 279 ? 1.087 8.815 6.998 1.00 97.81 279 ARG A C 1
ATOM 2152 O O . ARG A 1 279 ? 1.267 8.143 8.010 1.00 97.81 279 ARG A O 1
ATOM 2159 N N . GLY A 1 280 ? 0.713 10.094 7.033 1.00 97.94 280 GLY A N 1
ATOM 2160 C CA . GLY A 1 280 ? 0.423 10.796 8.283 1.00 97.94 280 GLY A CA 1
ATOM 2161 C C . GLY A 1 280 ? -0.694 10.119 9.083 1.00 97.94 280 GLY A C 1
ATOM 2162 O O . GLY A 1 280 ? -0.598 10.021 10.302 1.00 97.94 280 GLY A O 1
ATOM 2163 N N . TRP A 1 281 ? -1.718 9.593 8.404 1.00 98.31 281 TRP A N 1
ATOM 2164 C CA . TRP A 1 281 ? -2.800 8.816 9.011 1.00 98.31 281 TRP A CA 1
ATOM 2165 C C . TRP A 1 281 ? -2.306 7.512 9.648 1.00 98.31 281 TRP A C 1
ATOM 2167 O O . TRP A 1 281 ? -2.624 7.241 10.805 1.00 98.31 281 TRP A O 1
ATOM 2177 N N . VAL A 1 282 ? -1.468 6.747 8.943 1.00 98.00 282 VAL A N 1
ATOM 2178 C CA . VAL A 1 282 ? -0.821 5.539 9.485 1.00 98.00 282 VAL A CA 1
ATOM 2179 C C . VAL A 1 282 ? 0.028 5.875 10.715 1.00 98.00 282 VAL A C 1
ATOM 2181 O O . VAL A 1 282 ? -0.079 5.193 11.735 1.00 98.00 282 VAL A O 1
ATOM 2184 N N . ASP A 1 283 ? 0.832 6.941 10.655 1.00 98.00 283 ASP A N 1
ATOM 2185 C CA . ASP A 1 283 ? 1.674 7.373 11.778 1.00 98.00 283 ASP A CA 1
ATOM 2186 C C . ASP A 1 283 ? 0.830 7.828 12.985 1.00 98.00 283 ASP A C 1
ATOM 2188 O O . ASP A 1 283 ? 1.110 7.428 14.114 1.00 98.00 283 ASP A O 1
ATOM 2192 N N . PHE A 1 284 ? -0.255 8.577 12.767 1.00 98.25 284 PHE A N 1
ATOM 2193 C CA . PHE A 1 284 ? -1.193 8.956 13.828 1.00 98.25 284 PHE A CA 1
ATOM 2194 C C . PHE A 1 284 ? -1.804 7.745 14.527 1.00 98.25 284 PHE A C 1
ATOM 2196 O O . PHE A 1 284 ? -1.833 7.710 15.759 1.00 98.25 284 PHE A O 1
ATOM 2203 N N . LEU A 1 285 ? -2.293 6.766 13.759 1.00 97.75 285 LEU A N 1
ATOM 2204 C CA . LEU A 1 285 ? -2.874 5.544 14.309 1.00 97.75 285 LEU A CA 1
ATOM 2205 C C . LEU A 1 285 ? -1.825 4.742 15.085 1.00 97.75 285 LEU A C 1
ATOM 2207 O O . LEU A 1 285 ? -2.118 4.263 16.177 1.00 97.75 285 LEU A O 1
ATOM 2211 N N . SER A 1 286 ? -0.596 4.653 14.572 1.00 95.75 286 SER A N 1
ATOM 2212 C CA . SER A 1 286 ? 0.512 3.987 15.264 1.00 95.75 286 SER A CA 1
ATOM 2213 C C . SER A 1 286 ? 0.894 4.676 16.580 1.00 95.75 286 SER A C 1
ATOM 2215 O O . SER A 1 286 ? 1.248 3.995 17.539 1.00 95.75 286 SER A O 1
ATOM 2217 N N . ASP A 1 287 ? 0.855 6.008 16.630 1.00 96.50 287 ASP A N 1
ATOM 2218 C CA . ASP A 1 287 ? 1.241 6.792 17.810 1.00 96.50 287 ASP A CA 1
ATOM 2219 C C . ASP A 1 287 ? 0.127 6.900 18.858 1.00 96.50 287 ASP A C 1
ATOM 2221 O O . ASP A 1 287 ? 0.398 7.036 20.054 1.00 96.50 287 ASP A O 1
ATOM 2225 N N . SER A 1 288 ? -1.126 6.930 18.403 1.00 96.81 288 SER A N 1
ATOM 2226 C CA . SER A 1 288 ? -2.277 7.324 19.224 1.00 96.81 288 SER A CA 1
ATOM 2227 C C . SER A 1 288 ? -3.182 6.158 19.601 1.00 96.81 288 SER A C 1
ATOM 2229 O O . SER A 1 288 ? -4.015 6.327 20.491 1.00 96.81 288 SER A O 1
ATOM 2231 N N . ALA A 1 289 ? -3.043 5.004 18.945 1.00 97.44 289 ALA A N 1
ATOM 2232 C CA . ALA A 1 289 ? -3.892 3.845 19.171 1.00 97.44 289 ALA A CA 1
ATOM 2233 C C . ALA A 1 289 ? -3.111 2.619 19.665 1.00 97.44 289 ALA A C 1
ATOM 2235 O O . ALA A 1 289 ? -1.887 2.530 19.570 1.00 97.44 289 ALA A O 1
ATOM 2236 N N . LYS A 1 290 ? -3.840 1.634 20.193 1.00 97.19 290 LYS A N 1
ATOM 2237 C CA . LYS A 1 290 ? -3.283 0.312 20.509 1.00 97.19 290 LYS A CA 1
ATOM 2238 C C . LYS A 1 290 ? -2.961 -0.478 19.225 1.00 97.19 290 LYS A C 1
ATOM 2240 O O . LYS A 1 290 ? -3.623 -0.265 18.205 1.00 97.19 290 LYS A O 1
ATOM 2245 N N . PRO A 1 291 ? -2.003 -1.428 19.270 1.00 95.75 291 PRO A N 1
ATOM 2246 C CA . PRO A 1 291 ? -1.682 -2.288 18.130 1.00 95.75 291 PRO A CA 1
ATOM 2247 C C . PRO A 1 291 ? -2.909 -3.003 17.547 1.00 95.75 291 PRO A C 1
ATOM 2249 O O . PRO A 1 291 ? -3.820 -3.382 18.283 1.00 95.75 291 PRO A O 1
ATOM 2252 N N . GLY A 1 292 ? -2.916 -3.207 16.227 1.00 96.38 292 GLY A N 1
ATOM 2253 C CA . GLY A 1 292 ? -4.003 -3.888 15.516 1.00 96.38 292 GLY A CA 1
ATOM 2254 C C . GLY A 1 292 ? -5.204 -3.009 15.156 1.00 96.38 292 GLY A C 1
ATOM 2255 O O . GLY A 1 292 ? -6.181 -3.530 14.625 1.00 96.38 292 GLY A O 1
ATOM 2256 N N . VAL A 1 293 ? -5.153 -1.691 15.395 1.00 98.38 293 VAL A N 1
ATOM 2257 C CA . VAL A 1 293 ? -6.262 -0.774 15.070 1.00 98.38 293 VAL A CA 1
ATOM 2258 C C . VAL A 1 293 ? -6.659 -0.822 13.590 1.00 98.38 293 VAL A C 1
ATOM 2260 O O . VAL A 1 293 ? -7.842 -0.918 13.284 1.00 98.38 293 VAL A O 1
ATOM 2263 N N . LEU A 1 294 ? -5.689 -0.849 12.667 1.00 98.12 294 LEU A N 1
ATOM 2264 C CA . LEU A 1 294 ? -5.963 -0.969 11.230 1.00 98.12 294 LEU A CA 1
ATOM 2265 C C . LEU A 1 294 ? -6.614 -2.312 10.885 1.00 98.12 294 LEU A C 1
ATOM 2267 O O . LEU A 1 294 ? -7.504 -2.360 10.041 1.00 98.12 294 LEU A O 1
ATOM 2271 N N . GLY A 1 295 ? -6.228 -3.381 11.586 1.00 98.19 295 GLY A N 1
ATOM 2272 C CA . GLY A 1 295 ? -6.855 -4.693 11.451 1.00 98.19 295 GLY A CA 1
ATOM 2273 C C . GLY A 1 295 ? -8.311 -4.709 11.890 1.00 98.19 295 GLY A C 1
ATOM 2274 O O . GLY A 1 295 ? -9.149 -5.258 11.181 1.00 98.19 295 GLY A O 1
ATOM 2275 N N . SER A 1 296 ? -8.619 -4.058 13.012 1.00 98.50 296 SER A N 1
ATOM 2276 C CA . SER A 1 296 ? -9.991 -3.920 13.505 1.00 98.50 296 SER A CA 1
ATOM 2277 C C . SER A 1 296 ? -10.865 -3.091 12.568 1.00 98.50 296 SER A C 1
ATOM 2279 O O . SER A 1 296 ? -12.003 -3.472 12.296 1.00 98.50 296 SER A O 1
ATOM 2281 N N . ILE A 1 297 ? -10.327 -1.989 12.031 1.00 98.44 297 ILE A N 1
ATOM 2282 C CA . ILE A 1 297 ? -11.046 -1.180 11.044 1.00 98.44 297 ILE A CA 1
ATOM 2283 C C . ILE A 1 297 ? -11.335 -2.021 9.798 1.00 98.44 297 ILE A C 1
ATOM 2285 O O . ILE A 1 297 ? -12.484 -2.098 9.370 1.00 98.44 297 ILE A O 1
ATOM 2289 N N . ALA A 1 298 ? -10.316 -2.685 9.244 1.00 98.12 298 ALA A N 1
ATOM 2290 C CA . ALA A 1 298 ? -10.464 -3.513 8.051 1.00 98.12 298 ALA A CA 1
ATOM 2291 C C . ALA A 1 298 ? -11.485 -4.645 8.249 1.00 98.12 298 ALA A C 1
ATOM 2293 O O . ALA A 1 298 ? -12.326 -4.860 7.382 1.00 98.12 298 ALA A O 1
ATOM 2294 N N . GLU A 1 299 ? -11.464 -5.322 9.400 1.00 98.12 299 GLU A N 1
ATOM 2295 C CA . GLU A 1 299 ? -12.424 -6.381 9.730 1.00 98.12 299 GLU A CA 1
ATOM 2296 C C . GLU A 1 299 ? -13.865 -5.866 9.798 1.00 98.12 299 GLU A C 1
ATOM 2298 O O . GLU A 1 299 ? -14.765 -6.477 9.224 1.00 98.12 299 GLU A O 1
ATOM 2303 N N . SER A 1 300 ? -14.086 -4.716 10.438 1.00 97.88 300 SER A N 1
ATOM 2304 C CA . SER A 1 300 ? -15.414 -4.104 10.536 1.00 97.88 300 SER A CA 1
ATOM 2305 C C . SER A 1 300 ? -15.958 -3.687 9.168 1.00 97.88 300 SER A C 1
ATOM 2307 O O . SER A 1 300 ? -17.107 -3.990 8.842 1.00 97.88 300 SER A O 1
ATOM 2309 N N . LEU A 1 301 ? -15.124 -3.044 8.343 1.00 96.81 301 LEU A N 1
ATOM 2310 C CA . LEU A 1 301 ? -15.510 -2.620 6.995 1.00 96.81 301 LEU A CA 1
ATOM 2311 C C . LEU A 1 301 ? -15.782 -3.817 6.076 1.00 96.81 301 LEU A C 1
ATOM 2313 O O . LEU A 1 301 ? -16.767 -3.821 5.341 1.00 96.81 301 LEU A O 1
ATOM 2317 N N . ALA A 1 302 ? -14.960 -4.867 6.148 1.00 95.50 302 ALA A N 1
ATOM 2318 C CA . ALA A 1 302 ? -15.204 -6.115 5.426 1.00 95.50 302 ALA A CA 1
ATOM 2319 C C . ALA A 1 302 ? -16.497 -6.817 5.883 1.00 95.50 302 ALA A C 1
ATOM 2321 O O . ALA A 1 302 ? -17.154 -7.484 5.085 1.00 95.50 302 ALA A O 1
ATOM 2322 N N . GLY A 1 303 ? -16.892 -6.631 7.148 1.00 95.56 303 GLY A N 1
ATOM 2323 C CA . GLY A 1 303 ? -18.173 -7.073 7.704 1.00 95.56 303 GLY A CA 1
ATOM 2324 C C . GLY A 1 303 ? -19.390 -6.244 7.268 1.00 95.56 303 GLY A C 1
ATOM 2325 O O . GLY A 1 303 ? -20.512 -6.589 7.637 1.00 95.56 303 GLY A O 1
ATOM 2326 N N . GLY A 1 304 ? -19.192 -5.181 6.481 1.00 95.12 304 GLY A N 1
ATOM 2327 C CA . GLY A 1 304 ? -20.257 -4.330 5.944 1.00 95.12 304 GLY A CA 1
ATOM 2328 C C . GLY A 1 304 ? -20.619 -3.120 6.807 1.00 95.12 304 GLY A C 1
ATOM 2329 O O . GLY A 1 304 ? -21.561 -2.408 6.461 1.00 95.12 304 GLY A O 1
ATOM 2330 N N . ASN A 1 305 ? -19.892 -2.870 7.899 1.00 96.50 305 ASN A N 1
ATOM 2331 C CA . ASN A 1 305 ? -20.035 -1.624 8.646 1.00 96.50 305 ASN A CA 1
ATOM 2332 C C . ASN A 1 305 ? -19.340 -0.472 7.909 1.00 96.50 305 ASN A C 1
ATOM 2334 O O . ASN A 1 305 ? -18.408 -0.686 7.135 1.00 96.50 305 ASN A O 1
ATOM 2338 N N . ASP A 1 306 ? -19.732 0.762 8.207 1.00 95.81 306 ASP A N 1
ATOM 2339 C CA . ASP A 1 306 ? -18.950 1.944 7.843 1.00 95.81 306 ASP A CA 1
ATOM 2340 C C . ASP A 1 306 ? -17.941 2.337 8.947 1.00 95.81 306 ASP A C 1
ATOM 2342 O O . ASP A 1 306 ? -17.872 1.744 10.033 1.00 95.81 306 ASP A O 1
ATOM 2346 N N . PHE A 1 307 ? -17.101 3.335 8.658 1.00 96.94 307 PHE A N 1
ATOM 2347 C CA . PHE A 1 307 ? -16.069 3.785 9.593 1.00 96.94 307 PHE A CA 1
ATOM 2348 C C . PHE A 1 307 ? -16.649 4.484 10.832 1.00 96.94 307 PHE A C 1
ATOM 2350 O O . PHE A 1 307 ? -16.089 4.347 11.918 1.00 96.94 307 PHE A O 1
ATOM 2357 N N . GLU A 1 308 ? -17.768 5.204 10.718 1.00 97.19 308 GLU A N 1
ATOM 2358 C CA . GLU A 1 308 ? -18.394 5.877 11.864 1.00 97.19 308 GLU A CA 1
ATOM 2359 C C . GLU A 1 308 ? -19.027 4.867 12.827 1.00 97.19 308 GLU A C 1
ATOM 2361 O O . GLU A 1 308 ? -18.907 5.004 14.049 1.00 97.19 308 GLU A O 1
ATOM 2366 N N . GLN A 1 309 ? -19.621 3.803 12.288 1.00 98.19 309 GLN A N 1
ATOM 2367 C CA . GLN A 1 309 ? -20.085 2.654 13.052 1.00 98.19 309 GLN A CA 1
ATOM 2368 C C . GLN A 1 309 ? -18.922 2.004 13.802 1.00 98.19 309 GLN A C 1
ATOM 2370 O O . GLN A 1 309 ? -19.018 1.844 15.022 1.00 98.19 309 GLN A O 1
ATOM 2375 N N . TRP A 1 310 ? -17.797 1.731 13.127 1.00 98.44 310 TRP A N 1
ATOM 2376 C CA . TRP A 1 310 ? -16.593 1.220 13.793 1.00 98.44 310 TRP A CA 1
ATOM 2377 C C . TRP A 1 310 ? -16.098 2.162 14.900 1.00 98.44 310 TRP A C 1
ATOM 2379 O O . TRP A 1 310 ? -15.795 1.701 16.003 1.00 98.44 310 TRP A O 1
ATOM 2389 N N . LEU A 1 311 ? -16.070 3.480 14.656 1.00 98.50 311 LEU A N 1
ATOM 2390 C CA . LEU A 1 311 ? -15.669 4.458 15.669 1.00 98.50 311 LEU A CA 1
ATOM 2391 C C . LEU A 1 311 ? -16.548 4.363 16.918 1.00 98.50 311 LEU A C 1
ATOM 2393 O O . LEU A 1 311 ? -16.038 4.311 18.037 1.00 98.50 311 LEU A O 1
ATOM 2397 N N . SER A 1 312 ? -17.866 4.310 16.732 1.00 98.44 312 SER A N 1
ATOM 2398 C CA . SER A 1 312 ? -18.812 4.268 17.847 1.00 98.44 312 SER A CA 1
ATOM 2399 C C . SER A 1 312 ? -18.716 2.984 18.679 1.00 98.44 312 SER A C 1
ATOM 2401 O O . SER A 1 312 ? -18.962 3.020 19.884 1.00 98.44 312 SER A O 1
ATOM 2403 N N . GLN A 1 313 ? -18.339 1.866 18.050 1.00 98.25 313 GLN A N 1
ATOM 2404 C CA . GLN A 1 313 ? -18.348 0.536 18.662 1.00 98.25 313 GLN A CA 1
ATOM 2405 C C . GLN A 1 313 ? -16.991 0.140 19.251 1.00 98.25 313 GLN A C 1
ATOM 2407 O O . GLN A 1 313 ? -16.945 -0.427 20.338 1.00 98.25 313 GLN A O 1
ATOM 2412 N N . HIS A 1 314 ? -15.891 0.451 18.558 1.00 98.38 314 HIS A N 1
ATOM 2413 C CA . HIS A 1 314 ? -14.583 -0.151 18.831 1.00 98.38 314 HIS A CA 1
ATOM 2414 C C . HIS A 1 314 ? -13.478 0.861 19.148 1.00 98.38 314 HIS A C 1
ATOM 2416 O O . HIS A 1 314 ? -12.522 0.514 19.840 1.00 98.38 314 HIS A O 1
ATOM 2422 N N . ALA A 1 315 ? -13.572 2.121 18.705 1.00 97.94 315 ALA A N 1
ATOM 2423 C CA . ALA A 1 315 ? -12.448 3.063 18.813 1.00 97.94 315 ALA A CA 1
ATOM 2424 C C . ALA A 1 315 ? -11.946 3.282 20.249 1.00 97.94 315 ALA A C 1
ATOM 2426 O O . ALA A 1 315 ? -10.735 3.382 20.465 1.00 97.94 315 ALA A O 1
ATOM 2427 N N . ALA A 1 316 ? -12.848 3.290 21.238 1.00 98.19 316 ALA A N 1
ATOM 2428 C CA . ALA A 1 316 ? -12.481 3.436 22.647 1.00 98.19 316 ALA A CA 1
ATOM 2429 C C . ALA A 1 316 ? -11.544 2.315 23.128 1.00 98.19 316 ALA A C 1
ATOM 2431 O O . ALA A 1 316 ? -10.614 2.571 23.896 1.00 98.19 316 ALA A O 1
ATOM 2432 N N . GLU A 1 317 ? -11.737 1.084 22.645 1.00 98.00 317 GLU A N 1
ATOM 2433 C CA . GLU A 1 317 ? -10.886 -0.060 22.986 1.00 98.00 317 GLU A CA 1
ATOM 2434 C C . GLU A 1 317 ? -9.452 0.149 22.496 1.00 98.00 317 GLU A C 1
ATOM 2436 O O . GLU A 1 317 ? -8.505 -0.255 23.176 1.00 98.00 317 GLU A O 1
ATOM 2441 N N . TYR A 1 318 ? -9.294 0.857 21.377 1.00 98.25 318 TYR A N 1
ATOM 2442 C CA . TYR A 1 318 ? -8.013 1.210 20.775 1.00 98.25 318 TYR A CA 1
ATOM 2443 C C . TYR A 1 318 ? -7.443 2.543 21.272 1.00 98.25 318 TYR A C 1
ATOM 2445 O O . TYR A 1 318 ? -6.332 2.880 20.886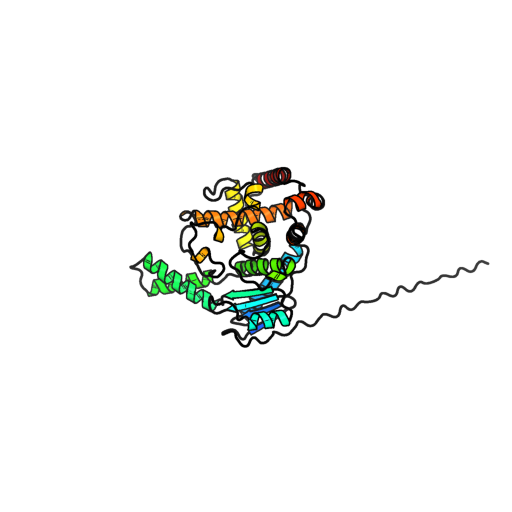 1.00 98.25 318 TYR A O 1
ATOM 2453 N N . GLY A 1 319 ? -8.127 3.277 22.156 1.00 97.88 319 GLY A N 1
ATOM 2454 C CA . GLY A 1 319 ? -7.663 4.582 22.654 1.00 97.88 319 GLY A CA 1
ATOM 2455 C C . GLY A 1 319 ? -7.933 5.755 21.703 1.00 97.88 319 GLY A C 1
ATOM 2456 O O . GLY A 1 319 ? -7.358 6.833 21.861 1.00 97.88 319 GLY A O 1
ATOM 2457 N N . LEU A 1 320 ? -8.815 5.558 20.726 1.00 98.44 320 LEU A N 1
ATOM 2458 C CA . LEU A 1 320 ? -9.257 6.591 19.800 1.00 98.44 320 LEU A CA 1
ATOM 2459 C C . LEU A 1 320 ? -10.606 7.175 20.223 1.00 98.44 320 LEU A C 1
ATOM 2461 O O . LEU A 1 320 ? -11.393 6.557 20.943 1.00 98.44 320 LEU A O 1
ATOM 2465 N N . ALA A 1 321 ? -10.874 8.390 19.758 1.00 98.44 321 ALA A N 1
ATOM 2466 C CA . ALA A 1 321 ? -12.170 9.018 19.938 1.00 98.44 321 ALA A CA 1
ATOM 2467 C C . ALA A 1 321 ? -13.281 8.258 19.189 1.00 98.44 321 ALA A C 1
ATOM 2469 O O . ALA A 1 321 ? -13.088 7.796 18.070 1.00 98.44 321 ALA A O 1
ATOM 2470 N N . THR A 1 322 ? -14.471 8.184 19.785 1.00 98.38 322 THR A N 1
ATOM 2471 C CA . THR A 1 322 ? -15.592 7.346 19.312 1.00 98.38 322 THR A CA 1
ATOM 2472 C C . THR A 1 322 ? -16.538 8.033 18.325 1.00 98.38 322 THR A C 1
ATOM 2474 O O . THR A 1 322 ? -17.627 7.542 18.047 1.00 98.38 322 THR A O 1
ATOM 2477 N N . SER A 1 323 ? -16.153 9.197 17.803 1.00 98.19 323 SER A N 1
ATOM 2478 C CA . SER A 1 323 ? -16.904 9.921 16.774 1.00 98.19 323 SER A CA 1
ATOM 2479 C C . SER A 1 323 ? -15.951 10.701 15.883 1.00 98.19 323 SER A C 1
ATOM 2481 O O . SER A 1 323 ? -14.881 11.126 16.332 1.00 98.19 323 SER A O 1
ATOM 2483 N N . LEU A 1 324 ? -16.349 10.934 14.635 1.00 97.88 324 LEU A N 1
ATOM 2484 C CA . LEU A 1 324 ? -15.509 11.615 13.657 1.00 97.88 324 LEU A CA 1
ATOM 2485 C C . LEU A 1 324 ? -15.110 13.049 14.076 1.00 97.88 324 LEU A C 1
ATOM 2487 O O . LEU A 1 324 ? -13.926 13.369 13.970 1.00 97.88 324 LEU A O 1
ATOM 2491 N N . PRO A 1 325 ? -15.990 13.900 14.651 1.00 98.31 325 PRO A N 1
ATOM 2492 C CA . PRO A 1 325 ? -15.581 15.230 15.125 1.00 98.31 325 PRO A CA 1
ATOM 2493 C C . PRO A 1 325 ? -14.564 15.190 16.278 1.00 98.31 325 PRO A C 1
ATOM 2495 O O . PRO A 1 325 ? -13.637 16.006 16.349 1.00 98.31 325 PRO A O 1
ATOM 2498 N N . ALA A 1 326 ? -14.711 14.228 17.192 1.00 98.38 326 ALA A N 1
ATOM 2499 C CA . ALA A 1 326 ? -13.772 14.054 18.294 1.00 98.38 326 ALA A CA 1
ATOM 2500 C C . ALA A 1 326 ? -12.429 13.487 17.797 1.00 98.38 326 ALA A C 1
ATOM 2502 O O . ALA A 1 326 ? -11.371 13.952 18.224 1.00 98.38 326 ALA A O 1
ATOM 2503 N N . LEU A 1 327 ? -12.459 12.568 16.828 1.00 98.50 327 LEU A N 1
ATOM 2504 C CA . LEU A 1 327 ? -11.267 12.031 16.174 1.00 98.50 327 LEU A CA 1
ATOM 2505 C C . LEU A 1 327 ? -10.531 13.108 15.375 1.00 98.50 327 LEU A C 1
ATOM 2507 O O . LEU A 1 327 ? -9.313 13.209 15.465 1.00 98.50 327 LEU A O 1
ATOM 2511 N N . GLN A 1 328 ? -11.259 13.983 14.679 1.00 98.38 328 GLN A N 1
ATOM 2512 C CA . GLN A 1 328 ? -10.704 15.162 14.012 1.00 98.38 328 GLN A CA 1
ATOM 2513 C C . GLN A 1 328 ? -9.973 16.082 15.001 1.00 98.38 328 GLN A C 1
ATOM 2515 O O . GLN A 1 328 ? -8.908 16.618 14.685 1.00 98.38 328 GLN A O 1
ATOM 2520 N N . SER A 1 329 ? -10.513 16.259 16.207 1.00 98.44 329 SER A N 1
ATOM 2521 C CA . SER A 1 329 ? -9.864 17.051 17.259 1.00 98.44 329 SER A CA 1
ATOM 2522 C C . SER A 1 329 ? -8.593 16.372 17.782 1.00 98.44 329 SER A C 1
ATOM 2524 O O . SER A 1 329 ? -7.572 17.042 17.967 1.00 98.44 329 SER A O 1
ATOM 2526 N N . GLN A 1 330 ? -8.632 15.046 17.963 1.00 98.25 330 GLN A N 1
ATOM 2527 C CA . GLN A 1 330 ? -7.481 14.225 18.353 1.00 98.25 330 GLN A CA 1
ATOM 2528 C C . GLN A 1 330 ? -6.368 14.274 17.292 1.00 98.25 330 GLN A C 1
ATOM 2530 O O . GLN A 1 330 ? -5.216 14.559 17.619 1.00 98.25 330 GLN A O 1
ATOM 2535 N N . TRP A 1 331 ? -6.723 14.097 16.018 1.00 97.94 331 TRP A N 1
ATOM 2536 C CA . TRP A 1 331 ? -5.835 14.233 14.864 1.00 97.94 331 TRP A CA 1
ATOM 2537 C C . TRP A 1 331 ? -5.197 15.619 14.797 1.00 97.94 331 TRP A C 1
ATOM 2539 O O . TRP A 1 331 ? -3.977 15.739 14.741 1.00 97.94 331 TRP A O 1
ATOM 2549 N N . ALA A 1 332 ? -5.993 16.689 14.888 1.00 97.31 332 ALA A N 1
ATOM 2550 C CA . ALA A 1 332 ? -5.469 18.051 14.838 1.00 97.31 332 ALA A CA 1
ATOM 2551 C C . ALA A 1 332 ? -4.504 18.349 16.001 1.00 97.31 332 ALA A C 1
ATOM 2553 O O . ALA A 1 332 ? -3.533 19.086 15.828 1.00 97.31 332 ALA A O 1
ATOM 2554 N N . ALA A 1 333 ? -4.747 17.782 17.188 1.00 97.00 333 ALA A N 1
ATOM 2555 C CA . ALA A 1 333 ? -3.819 17.883 18.310 1.00 97.00 333 ALA A CA 1
ATOM 2556 C C . ALA A 1 333 ? -2.501 17.138 18.043 1.00 97.00 333 ALA A C 1
ATOM 2558 O O . ALA A 1 333 ? -1.435 17.678 18.344 1.00 97.00 333 ALA A O 1
ATOM 2559 N N . TRP A 1 334 ? -2.563 15.944 17.446 1.00 97.00 334 TRP A N 1
ATOM 2560 C CA . TRP A 1 334 ? -1.378 15.181 17.049 1.00 97.00 334 TRP A CA 1
ATOM 2561 C C . TRP A 1 334 ? -0.563 15.909 15.969 1.00 97.00 334 TRP A C 1
ATOM 2563 O O . TRP A 1 334 ? 0.641 16.091 16.150 1.00 97.00 334 TRP A O 1
ATOM 2573 N N . VAL A 1 335 ? -1.213 16.440 14.925 1.00 95.69 335 VAL A N 1
ATOM 2574 C CA . VAL A 1 335 ? -0.549 17.226 13.867 1.00 95.69 335 VAL A CA 1
ATOM 2575 C C . VAL A 1 335 ? 0.172 18.438 14.459 1.00 95.69 335 VAL A C 1
ATOM 2577 O O . VAL A 1 335 ? 1.370 18.604 14.237 1.00 95.69 335 VAL A O 1
ATOM 2580 N N . ARG A 1 336 ? -0.502 19.242 15.297 1.00 93.56 336 ARG A N 1
ATOM 2581 C CA . ARG A 1 336 ? 0.128 20.403 15.959 1.00 93.56 336 ARG A CA 1
ATOM 2582 C C . ARG A 1 336 ? 1.327 20.011 16.822 1.00 93.56 336 ARG A C 1
ATOM 2584 O O . ARG A 1 336 ? 2.309 20.742 16.869 1.00 93.56 336 ARG A O 1
ATOM 2591 N N . LYS A 1 337 ? 1.259 18.865 17.510 1.00 90.69 337 LYS A N 1
ATOM 2592 C CA . LYS A 1 337 ? 2.378 18.342 18.307 1.00 90.69 337 LYS A CA 1
ATOM 2593 C C . LYS A 1 337 ? 3.560 17.941 17.420 1.00 90.69 337 LYS A C 1
ATOM 2595 O O . LYS A 1 337 ? 4.698 18.187 17.808 1.00 90.69 337 LYS A O 1
ATOM 2600 N N . GLY A 1 338 ? 3.302 17.346 16.255 1.00 81.56 338 GLY A N 1
ATOM 2601 C CA . GLY A 1 338 ? 4.326 17.008 15.260 1.00 81.56 338 GLY A CA 1
ATOM 2602 C C . GLY A 1 338 ? 4.991 18.235 14.630 1.00 81.56 338 GLY A C 1
ATOM 2603 O O . GLY A 1 338 ? 6.165 18.183 14.284 1.00 81.56 338 GLY A O 1
ATOM 2604 N N . GLN A 1 339 ? 4.269 19.355 14.554 1.00 72.50 339 GLN A N 1
ATOM 2605 C CA . GLN A 1 339 ? 4.779 20.643 14.074 1.00 72.50 339 GLN A CA 1
ATOM 2606 C C . GLN A 1 339 ? 5.483 21.484 15.148 1.00 72.50 339 GLN A C 1
ATOM 2608 O O . GLN A 1 339 ? 6.013 22.551 14.837 1.00 72.50 339 GLN A O 1
ATOM 2613 N N . ALA A 1 340 ? 5.479 21.056 16.414 1.00 52.19 340 ALA A N 1
ATOM 2614 C CA . ALA A 1 340 ? 6.132 21.810 17.473 1.00 52.19 340 ALA A CA 1
ATOM 2615 C C . ALA A 1 340 ? 7.659 21.855 17.232 1.00 52.19 340 ALA A C 1
ATOM 2617 O O . ALA A 1 340 ? 8.267 20.809 16.975 1.00 52.19 340 ALA A O 1
ATOM 2618 N N . PRO A 1 341 ? 8.301 23.035 17.328 1.00 39.56 341 PRO A N 1
ATOM 2619 C CA . PRO A 1 341 ? 9.741 23.170 17.124 1.00 39.56 341 PRO A CA 1
ATOM 2620 C C . PRO A 1 341 ? 10.492 22.302 18.146 1.00 39.56 341 PRO A C 1
ATOM 2622 O O . PRO A 1 341 ? 10.367 22.507 19.352 1.00 39.56 341 PRO A O 1
ATOM 2625 N N . GLY A 1 342 ? 11.228 21.297 17.657 1.00 44.00 342 GLY A N 1
ATOM 2626 C CA . GLY A 1 342 ? 11.960 20.329 18.488 1.00 44.00 342 GLY A CA 1
ATOM 2627 C C . GLY A 1 342 ? 11.859 18.858 18.058 1.00 44.00 342 GLY A C 1
ATOM 2628 O O . GLY A 1 342 ? 12.513 18.017 18.666 1.00 44.00 342 GLY A O 1
ATOM 2629 N N . LYS A 1 343 ? 11.065 18.531 17.026 1.00 44.62 343 LYS A N 1
ATOM 2630 C CA . LYS A 1 343 ? 10.983 17.177 16.431 1.00 44.62 343 LYS A CA 1
ATOM 2631 C C . LYS A 1 343 ? 11.265 17.109 14.923 1.00 44.62 343 LYS A C 1
ATOM 2633 O O . LYS A 1 343 ? 11.093 16.056 14.316 1.00 44.62 343 LYS A O 1
ATOM 2638 N N . SER A 1 344 ? 11.684 18.208 14.306 1.00 38.44 344 SER A N 1
ATOM 2639 C CA . SER A 1 344 ? 11.982 18.254 12.875 1.00 38.44 344 SER A CA 1
ATOM 2640 C C . SER A 1 344 ? 13.417 17.799 12.585 1.00 38.44 344 SER A C 1
ATOM 2642 O O . SER A 1 344 ? 14.358 18.463 13.017 1.00 38.44 344 SER A O 1
ATOM 2644 N N . ALA A 1 345 ? 13.501 16.735 11.778 1.00 34.66 345 ALA A N 1
ATOM 2645 C CA . ALA A 1 345 ? 14.655 16.040 11.196 1.00 34.66 345 ALA A CA 1
ATOM 2646 C C . ALA A 1 345 ? 15.283 14.919 12.059 1.00 34.66 345 ALA A C 1
ATOM 2648 O O . ALA A 1 345 ? 15.767 15.187 13.160 1.00 34.66 345 ALA A O 1
ATOM 2649 N N . PRO A 1 346 ? 15.339 13.666 11.556 1.00 39.62 346 PRO A N 1
ATOM 2650 C CA . PRO A 1 346 ? 16.404 12.754 11.949 1.00 39.62 346 PRO A CA 1
ATOM 2651 C C . PRO A 1 346 ? 17.733 13.394 11.532 1.00 39.62 346 PRO A C 1
ATOM 2653 O O . PRO A 1 346 ? 17.845 13.919 10.422 1.00 39.62 346 PRO A O 1
ATOM 2656 N N . GLU A 1 347 ? 18.718 13.390 12.427 1.00 33.03 347 GLU A N 1
ATOM 2657 C CA . GLU A 1 347 ? 20.082 13.783 12.076 1.00 33.03 347 GLU A CA 1
ATOM 2658 C C . GLU A 1 347 ? 20.564 12.923 10.896 1.00 33.03 347 GLU A C 1
ATOM 2660 O O . GLU A 1 347 ? 20.396 11.701 10.895 1.00 33.03 347 GLU A O 1
ATOM 2665 N N . SER A 1 348 ? 21.071 13.612 9.872 1.00 36.75 348 SER A N 1
ATOM 2666 C CA . SER A 1 348 ? 21.542 13.090 8.583 1.00 36.75 348 SER A CA 1
ATOM 2667 C C . SER A 1 348 ? 22.698 12.109 8.688 1.00 36.75 348 SER A C 1
ATOM 2669 O O . SER A 1 348 ? 23.617 12.424 9.481 1.00 36.75 348 SER A O 1
#